Protein AF-A0A374EN42-F1 (afdb_monomer_lite)

Radius of gyration: 23.47 Å; chains: 1; bounding box: 79×24×61 Å

pLDDT: mean 75.65, std 16.98, range [28.97, 95.44]

Secondary structure (DSSP, 8-state):
---EEEEEEEE----------------S--------EEEEE----EEEEPPEEETTTTEEE--EE-SS--EEEEEE-SSS-EEEEEEEEEPTT-TT-EEEES-SEEEE-TT-EEEEEEEEES--SS--SSEEEEEEEEEEE----S-SS-----EEEE-TTT--EEEE-TTSPBP-EEE-SSSS-BEEE-TT-PBP-EEE-SSSSS-EEE-TTSPBPSSEEEETTEEEE--

Foldseek 3Di:
DWQKAKAAEDEPPPPPFPQPPDDDDDDPPDDAWGWGKDKDFDAQIKIWTFFDQDPVVRDTHDTDIDPPTFKMKIFTQTQAKKKKAKDKDFDPQLVQKDKDKPARMDIHGHRGMDMIGIGIDGDRPDRDHYYHTIYMDIDIGQPPPPDRPHSQPAAWDARPVVRWIWGAHSSNHTDAAWDDRPDPWIAHAHPVRTTDAAWDDPPDPDIFHAHPVRTGDQAWDQDPNDIDHHD

Sequence (231 aa):
MDKKVKAFFAAMGIATALLVSVSASADNSDSKVQVSIDITWDSLEFTYTDGQWDPETHSYKGGGWSDSGGNFTLTNTGNVGVMADFSYKQAEGMDEIKGYFSSSELIVPISESKNCKLSLSGKPTEHFESKTIGTVTVNVTTDDSGDAGDSTITGWYKDEETGDWYYYDKNGKLVTGWFKDGGNEWYYADEDGKLVRGWFNDGGNDGRYSGDDGKLHSDWVKVNDDWYYFD

Structure (mmCIF, N/CA/C/O backbone):
data_AF-A0A374EN42-F1
#
_entry.id   AF-A0A374EN42-F1
#
loop_
_atom_site.group_PDB
_atom_site.id
_atom_site.type_symbol
_atom_site.label_atom_id
_atom_site.label_alt_id
_atom_site.label_comp_id
_atom_site.label_asym_id
_atom_site.label_entity_id
_atom_site.label_seq_id
_atom_site.pdbx_PDB_ins_code
_atom_site.Cartn_x
_atom_site.Cartn_y
_atom_site.Cartn_z
_atom_site.occupancy
_atom_site.B_iso_or_equiv
_atom_site.auth_seq_id
_atom_site.auth_comp_id
_atom_site.auth_asym_id
_atom_site.auth_atom_id
_atom_site.pdbx_PDB_model_num
ATOM 1 N N . MET A 1 1 ? -33.438 9.892 16.327 1.00 44.41 1 MET A N 1
ATOM 2 C CA . MET A 1 1 ? -32.175 10.404 16.899 1.00 44.41 1 MET A CA 1
ATOM 3 C C . MET A 1 1 ? -31.073 9.597 16.261 1.00 44.41 1 MET A C 1
ATOM 5 O O . MET A 1 1 ? -31.082 8.383 16.432 1.00 44.41 1 MET A O 1
ATOM 9 N N . ASP A 1 2 ? -30.200 10.241 15.496 1.00 49.22 2 ASP A N 1
ATOM 10 C CA . ASP A 1 2 ? -29.057 9.563 14.886 1.00 49.22 2 ASP A CA 1
ATOM 11 C C . ASP A 1 2 ? -28.126 9.096 15.999 1.00 49.22 2 ASP A C 1
ATOM 13 O O . ASP A 1 2 ? -27.566 9.910 16.736 1.00 49.22 2 ASP A O 1
ATOM 17 N N . LYS A 1 3 ? -28.011 7.778 16.166 1.00 56.34 3 LYS A N 1
ATOM 18 C CA . LYS A 1 3 ? -27.053 7.191 17.099 1.00 56.34 3 LYS A CA 1
ATOM 19 C C . LYS A 1 3 ? -25.689 7.253 16.430 1.00 56.34 3 LYS A C 1
ATOM 21 O O . LYS A 1 3 ? -25.422 6.510 15.490 1.00 56.34 3 LYS A O 1
ATOM 26 N N . LYS A 1 4 ? -24.869 8.204 16.872 1.00 56.50 4 LYS A N 1
ATOM 27 C CA . LYS A 1 4 ? -23.478 8.335 16.442 1.00 56.50 4 LYS A CA 1
ATOM 28 C C . LYS A 1 4 ? -22.599 7.633 17.454 1.00 56.50 4 LYS A C 1
ATOM 30 O O . LYS A 1 4 ? -22.647 7.948 18.638 1.00 56.50 4 LYS A O 1
ATOM 35 N N . VAL A 1 5 ? -21.787 6.713 16.966 1.00 67.06 5 VAL A N 1
ATOM 36 C CA . VAL A 1 5 ? -20.880 5.919 17.788 1.00 67.06 5 VAL A CA 1
ATOM 37 C C . VAL A 1 5 ? -19.452 6.289 17.424 1.00 67.06 5 VAL A C 1
ATOM 39 O O . VAL A 1 5 ? -19.105 6.225 16.250 1.00 67.06 5 VAL A O 1
ATOM 42 N N . LYS A 1 6 ? -18.635 6.679 18.409 1.00 63.97 6 LYS A N 1
ATOM 43 C CA . LYS A 1 6 ? -17.217 7.022 18.214 1.00 63.97 6 LYS A CA 1
ATOM 44 C C . LYS A 1 6 ? -16.306 5.866 18.607 1.00 63.97 6 LYS A C 1
ATOM 46 O O . LYS A 1 6 ? -16.449 5.310 19.698 1.00 63.97 6 LYS A O 1
ATOM 51 N N . ALA A 1 7 ? -15.351 5.556 17.744 1.00 63.06 7 ALA A N 1
ATOM 52 C CA . ALA A 1 7 ? -14.353 4.522 17.949 1.00 63.06 7 ALA A CA 1
ATOM 53 C C . ALA A 1 7 ? -12.932 5.096 17.953 1.00 63.06 7 ALA A C 1
ATOM 55 O O . ALA A 1 7 ? -12.659 6.061 17.245 1.00 63.06 7 ALA A O 1
ATOM 56 N N . PHE A 1 8 ? -12.048 4.469 18.729 1.00 65.62 8 PHE A N 1
ATOM 57 C CA . PHE A 1 8 ? -10.634 4.824 18.865 1.00 65.62 8 PHE A CA 1
ATOM 58 C C . PHE A 1 8 ? -9.741 3.612 18.601 1.00 65.62 8 PHE A C 1
ATOM 60 O O . PHE A 1 8 ? -10.198 2.464 18.607 1.00 65.62 8 PHE A O 1
ATOM 67 N N . PHE A 1 9 ? -8.451 3.870 18.415 1.00 57.84 9 PHE A N 1
ATOM 68 C CA . PHE A 1 9 ? -7.435 2.843 18.226 1.00 57.84 9 PHE A CA 1
ATOM 69 C C . PHE A 1 9 ? -6.274 3.072 19.184 1.00 57.84 9 PHE A C 1
ATOM 71 O O . PHE A 1 9 ? -5.852 4.206 19.412 1.00 57.84 9 PHE A O 1
ATOM 78 N N . ALA A 1 10 ? -5.735 1.977 19.716 1.00 50.62 10 ALA A N 1
ATOM 79 C CA . ALA A 1 10 ? -4.412 1.990 20.315 1.00 50.62 10 ALA A CA 1
ATOM 80 C C . ALA A 1 10 ? -3.395 1.769 19.188 1.00 50.62 10 ALA A C 1
ATOM 82 O O . ALA A 1 10 ? -3.345 0.688 18.601 1.00 50.62 10 ALA A O 1
ATOM 83 N N . ALA A 1 11 ? -2.610 2.794 18.861 1.00 46.47 11 ALA A N 1
ATOM 84 C CA . ALA A 1 11 ? -1.479 2.639 17.958 1.00 46.47 11 ALA A CA 1
ATOM 85 C C . ALA A 1 11 ? -0.316 2.014 18.742 1.00 46.47 11 ALA A C 1
ATOM 87 O O . ALA A 1 11 ? 0.255 2.650 19.627 1.00 46.47 11 ALA A O 1
ATOM 88 N N . MET A 1 12 ? 0.039 0.767 18.432 1.00 45.41 12 MET A N 1
ATOM 89 C CA . MET A 1 12 ? 1.338 0.203 18.807 1.00 45.41 12 MET A CA 1
ATOM 90 C C . MET A 1 12 ? 2.272 0.350 17.608 1.00 45.41 12 MET A C 1
ATOM 92 O O . MET A 1 12 ? 2.554 -0.609 16.900 1.00 45.41 12 MET A O 1
ATOM 96 N N . GLY A 1 13 ? 2.727 1.577 17.359 1.00 40.16 13 GLY A N 1
ATOM 97 C CA . GLY A 1 13 ? 3.863 1.808 16.477 1.00 40.16 13 GLY A CA 1
ATOM 98 C C . GLY A 1 13 ? 5.136 1.450 17.232 1.00 40.16 13 GLY A C 1
ATOM 99 O O . GLY A 1 13 ? 5.696 2.293 17.928 1.00 40.16 13 GLY A O 1
ATOM 100 N N . ILE A 1 14 ? 5.586 0.200 17.146 1.00 37.12 14 ILE A N 1
ATOM 101 C CA . ILE A 1 14 ? 6.959 -0.131 17.525 1.00 37.12 14 ILE A CA 1
ATOM 102 C C . ILE A 1 14 ? 7.843 0.288 16.346 1.00 37.12 14 ILE A C 1
ATOM 104 O O . ILE A 1 14 ? 8.237 -0.533 15.531 1.00 37.12 14 ILE A O 1
ATOM 108 N N . ALA A 1 15 ? 8.161 1.577 16.252 1.00 37.47 15 ALA A N 1
ATOM 109 C CA . ALA A 1 15 ? 9.352 2.021 15.537 1.00 37.47 15 ALA A CA 1
ATOM 110 C C . ALA A 1 15 ? 10.507 2.049 16.547 1.00 37.47 15 ALA A C 1
ATOM 112 O O . ALA A 1 15 ? 11.037 3.103 16.894 1.00 37.47 15 ALA A O 1
ATOM 113 N N . THR A 1 16 ? 10.881 0.889 17.098 1.00 34.03 16 THR A N 1
ATOM 114 C CA . THR A 1 16 ? 12.247 0.796 17.623 1.00 34.03 16 THR A CA 1
ATOM 115 C C . THR A 1 16 ? 13.129 0.758 16.397 1.00 34.03 16 THR A C 1
ATOM 117 O O . THR A 1 16 ? 13.075 -0.218 15.654 1.00 34.03 16 THR A O 1
ATOM 120 N N . ALA A 1 17 ? 13.915 1.814 16.189 1.00 33.72 17 ALA A N 1
ATOM 121 C CA . ALA A 1 17 ? 15.107 1.760 15.360 1.00 33.72 17 ALA A CA 1
ATOM 122 C C . ALA A 1 17 ? 15.917 0.535 15.807 1.00 33.72 17 ALA A C 1
ATOM 124 O O . ALA A 1 17 ? 16.633 0.574 16.812 1.00 33.72 17 ALA A O 1
ATOM 125 N N . LEU A 1 18 ? 15.721 -0.596 15.133 1.00 35.12 18 LEU A N 1
ATOM 126 C CA . LEU A 1 18 ? 16.481 -1.796 15.399 1.00 35.12 18 LEU A CA 1
ATOM 127 C C . LEU A 1 18 ? 17.810 -1.569 14.688 1.00 35.12 18 LEU A C 1
ATOM 129 O O . LEU A 1 18 ? 17.947 -1.806 13.494 1.00 35.12 18 LEU A O 1
ATOM 133 N N . LEU A 1 19 ? 18.783 -1.032 15.424 1.00 35.94 19 LEU A N 1
ATOM 134 C CA . LEU A 1 19 ? 20.183 -1.065 15.019 1.00 35.94 19 LEU A CA 1
ATOM 135 C C . LEU A 1 19 ? 20.615 -2.536 15.021 1.00 35.94 19 LEU A C 1
ATOM 137 O O . LEU A 1 19 ? 21.197 -3.017 15.993 1.00 35.94 19 LEU A O 1
ATOM 141 N N . VAL A 1 20 ? 20.289 -3.279 13.964 1.00 33.03 20 VAL A N 1
ATOM 142 C CA . VAL A 1 20 ? 20.842 -4.616 13.763 1.00 33.03 20 VAL A CA 1
ATOM 143 C C . VAL A 1 20 ? 22.277 -4.418 13.296 1.00 33.03 20 VAL A C 1
ATOM 145 O O . VAL A 1 20 ? 22.551 -4.175 12.127 1.00 33.03 20 VAL A O 1
ATOM 148 N N . SER A 1 21 ? 23.224 -4.461 14.228 1.00 28.97 21 SER A N 1
ATOM 149 C CA . SER A 1 21 ? 24.632 -4.597 13.872 1.00 28.97 21 SER A CA 1
ATOM 150 C C . SER A 1 21 ? 24.860 -6.019 13.367 1.00 28.97 21 SER A C 1
ATOM 152 O O . SER A 1 21 ? 25.060 -6.926 14.176 1.00 28.97 21 SER A O 1
ATOM 154 N N . VAL A 1 22 ? 24.824 -6.222 12.050 1.00 29.30 22 VAL A N 1
ATOM 155 C CA . VAL A 1 22 ? 25.369 -7.439 11.446 1.00 29.30 22 VAL A CA 1
ATOM 156 C C . VAL A 1 22 ? 26.874 -7.247 11.324 1.00 29.30 22 VAL A C 1
ATOM 158 O O . VAL A 1 22 ? 27.353 -6.301 10.709 1.00 29.30 22 VAL A O 1
ATOM 161 N N . SER A 1 23 ? 27.638 -8.108 11.985 1.00 32.38 23 SER A N 1
ATOM 162 C CA . SER A 1 23 ? 29.082 -8.180 11.806 1.00 32.38 23 SER A CA 1
ATOM 163 C C . SER A 1 23 ? 29.398 -9.297 10.823 1.00 32.38 23 SER A C 1
ATOM 165 O O . SER A 1 23 ? 29.241 -10.456 11.207 1.00 32.38 23 SER A O 1
ATOM 167 N N . ALA A 1 24 ? 29.921 -8.986 9.636 1.00 29.22 24 ALA A N 1
ATOM 168 C CA . ALA A 1 24 ? 30.868 -9.880 8.975 1.00 29.22 24 ALA A CA 1
ATOM 169 C C . ALA A 1 24 ? 31.661 -9.219 7.836 1.00 29.22 24 ALA A C 1
ATOM 171 O O . ALA A 1 24 ? 31.103 -8.720 6.875 1.00 29.22 24 ALA A O 1
ATOM 172 N N . SER A 1 25 ? 32.978 -9.428 7.912 1.00 31.66 25 SER A N 1
ATOM 173 C CA . SER A 1 25 ? 33.876 -9.659 6.772 1.00 31.66 25 SER A CA 1
ATOM 174 C C . SER A 1 25 ? 34.405 -8.458 5.977 1.00 31.66 25 SER A C 1
ATOM 176 O O . SER A 1 25 ? 33.957 -8.155 4.884 1.00 31.66 25 SER A O 1
ATOM 178 N N . ALA A 1 26 ? 35.503 -7.904 6.501 1.00 33.34 26 ALA A N 1
ATOM 179 C CA . ALA A 1 26 ? 36.752 -7.616 5.783 1.00 33.34 26 ALA A CA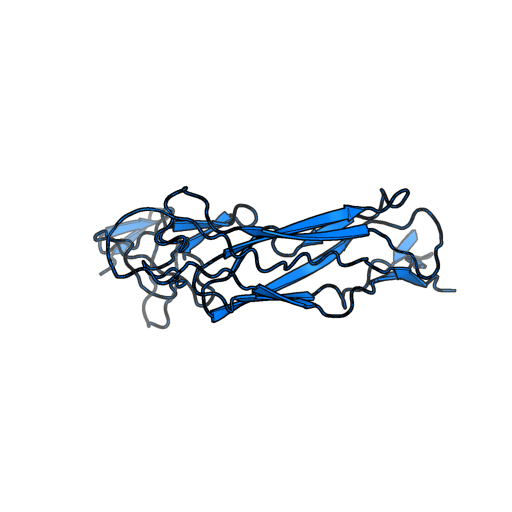 1
ATOM 180 C C . ALA A 1 26 ? 36.676 -7.102 4.330 1.00 33.34 26 ALA A C 1
ATOM 182 O O . ALA A 1 26 ? 37.424 -7.582 3.485 1.00 33.34 26 ALA A O 1
ATOM 183 N N . ASP A 1 27 ? 35.892 -6.066 4.054 1.00 38.03 27 ASP A N 1
ATOM 184 C CA . ASP A 1 27 ? 36.298 -5.086 3.051 1.00 38.03 27 ASP A CA 1
ATOM 185 C C . ASP A 1 27 ? 35.782 -3.692 3.416 1.00 38.03 27 ASP A C 1
ATOM 187 O O . ASP A 1 27 ? 34.679 -3.497 3.918 1.00 38.03 27 ASP A O 1
ATOM 191 N N . ASN A 1 28 ? 36.659 -2.707 3.291 1.00 42.72 28 ASN A N 1
ATOM 192 C CA . ASN A 1 28 ? 36.578 -1.441 4.013 1.00 42.72 28 ASN A CA 1
ATOM 193 C C . ASN A 1 28 ? 35.742 -0.394 3.240 1.00 42.72 28 ASN A C 1
ATOM 195 O O . ASN A 1 28 ? 36.258 0.664 2.878 1.00 42.72 28 ASN A O 1
ATOM 199 N N . SER A 1 29 ? 34.460 -0.685 2.972 1.00 44.47 29 SER A N 1
ATOM 200 C CA . SER A 1 29 ? 33.488 0.263 2.377 1.00 44.47 29 SER A CA 1
ATOM 201 C C . SER A 1 29 ? 32.130 0.313 3.100 1.00 44.47 29 SER A C 1
ATOM 203 O O . SER A 1 29 ? 31.136 0.760 2.535 1.00 44.47 29 SER A O 1
ATOM 205 N N . ASP A 1 30 ? 32.089 -0.154 4.344 1.00 46.00 30 ASP A N 1
ATOM 206 C CA . ASP A 1 30 ? 30.887 -0.629 5.031 1.00 46.00 30 ASP A CA 1
ATOM 207 C C . ASP A 1 30 ? 30.030 0.512 5.632 1.00 46.00 30 ASP A C 1
ATOM 209 O O . ASP A 1 30 ? 30.130 0.864 6.815 1.00 46.00 30 ASP A O 1
ATOM 213 N N . SER A 1 31 ? 29.197 1.161 4.812 1.00 53.28 31 SER A N 1
ATOM 214 C CA . SER A 1 31 ? 28.116 2.002 5.334 1.00 53.28 31 SER A CA 1
ATOM 215 C C . SER A 1 31 ? 27.055 1.098 5.962 1.00 53.28 31 SER A C 1
ATOM 217 O O . SER A 1 31 ? 26.324 0.420 5.248 1.00 53.28 31 SER A O 1
ATOM 219 N N . LYS A 1 32 ? 26.965 1.096 7.296 1.00 60.94 32 LYS A N 1
ATOM 220 C CA . LYS A 1 32 ? 25.975 0.310 8.051 1.00 60.94 32 LYS A CA 1
ATOM 221 C C . LYS A 1 32 ? 24.563 0.492 7.480 1.00 60.94 32 LYS A C 1
ATOM 223 O O . LYS A 1 32 ? 24.119 1.631 7.313 1.00 60.94 32 LYS A O 1
ATOM 228 N N . VAL A 1 33 ? 23.852 -0.613 7.256 1.00 59.56 33 VAL A N 1
ATOM 229 C CA . VAL A 1 33 ? 22.422 -0.594 6.916 1.00 59.56 33 VAL A CA 1
ATOM 230 C C . VAL A 1 33 ? 21.654 0.084 8.054 1.00 59.56 33 VAL A C 1
ATOM 232 O O . VAL A 1 33 ? 21.773 -0.288 9.222 1.00 59.56 33 VAL A O 1
ATOM 235 N N . GLN A 1 34 ? 20.894 1.117 7.710 1.00 65.94 34 GLN A N 1
ATOM 236 C CA . GLN A 1 34 ? 20.090 1.924 8.611 1.00 65.94 34 GLN A CA 1
ATOM 237 C C . GLN A 1 34 ? 18.645 1.911 8.116 1.00 65.94 34 GLN A C 1
ATOM 239 O O . GLN A 1 34 ? 18.286 2.609 7.168 1.00 65.94 34 GLN A O 1
ATOM 244 N N . VAL A 1 35 ? 17.807 1.152 8.815 1.00 69.00 35 VAL A N 1
ATOM 245 C CA . VAL A 1 35 ? 16.354 1.165 8.639 1.00 69.00 35 VAL A CA 1
ATOM 246 C C . VAL A 1 35 ? 15.773 2.256 9.532 1.00 69.00 35 VAL A C 1
ATOM 248 O O . VAL A 1 35 ? 15.939 2.220 10.752 1.00 69.00 35 VAL A O 1
ATOM 251 N N . SER A 1 36 ? 15.113 3.243 8.931 1.00 73.25 36 SER A N 1
ATOM 252 C CA . SER A 1 36 ? 14.446 4.327 9.653 1.00 73.25 36 SER A CA 1
ATOM 253 C C . SER A 1 36 ? 13.182 4.721 8.902 1.00 73.25 36 SER A C 1
ATOM 255 O O . SER A 1 36 ? 13.250 5.157 7.756 1.00 73.25 36 SER A O 1
ATOM 257 N N . ILE A 1 37 ? 12.029 4.531 9.541 1.00 77.62 37 ILE A N 1
ATOM 258 C CA . ILE A 1 37 ? 10.720 4.875 8.988 1.00 77.62 37 ILE A CA 1
ATOM 259 C C . ILE A 1 37 ? 9.998 5.767 9.980 1.00 77.62 37 ILE A C 1
ATOM 261 O O . ILE A 1 37 ? 9.771 5.376 11.127 1.00 77.62 37 ILE A O 1
ATOM 265 N N . ASP A 1 38 ? 9.591 6.934 9.502 1.00 81.94 38 ASP A N 1
ATOM 266 C CA . ASP A 1 38 ? 8.661 7.798 10.204 1.00 81.94 38 ASP A CA 1
ATOM 267 C C . ASP A 1 38 ? 7.243 7.445 9.757 1.00 81.94 38 ASP A C 1
ATOM 269 O O . ASP A 1 38 ? 6.918 7.490 8.570 1.00 81.94 38 ASP A O 1
ATOM 273 N N . ILE A 1 39 ? 6.394 7.071 10.713 1.00 82.50 39 ILE A N 1
ATOM 274 C CA . ILE A 1 39 ? 4.979 6.790 10.466 1.00 82.50 39 ILE A CA 1
ATOM 275 C C . ILE A 1 39 ? 4.174 7.940 11.051 1.00 82.50 39 ILE A C 1
ATOM 277 O O . ILE A 1 39 ? 4.217 8.191 12.256 1.00 82.50 39 ILE A O 1
ATOM 281 N N . THR A 1 40 ? 3.411 8.615 10.202 1.00 83.88 40 THR A N 1
ATOM 282 C CA . THR A 1 40 ? 2.438 9.631 10.612 1.00 83.88 40 THR A CA 1
ATOM 283 C C . THR A 1 40 ? 1.037 9.189 10.222 1.00 83.88 40 THR A C 1
ATOM 285 O O . THR A 1 40 ? 0.863 8.407 9.287 1.00 83.88 40 THR A O 1
ATOM 288 N N . TRP A 1 41 ? 0.033 9.637 10.971 1.00 83.75 41 TRP A N 1
ATOM 289 C CA . TRP A 1 41 ? -1.360 9.320 10.687 1.00 83.75 41 TRP A CA 1
ATOM 290 C C . TRP A 1 41 ? -2.286 10.480 11.039 1.00 83.75 41 TRP A C 1
ATOM 292 O O . TRP A 1 41 ? -2.032 11.235 11.981 1.00 83.75 41 TRP A O 1
ATOM 302 N N . ASP A 1 42 ? -3.377 10.588 10.283 1.00 84.00 42 ASP A N 1
ATOM 303 C CA . ASP A 1 42 ? -4.491 11.483 10.592 1.00 84.00 42 ASP A CA 1
ATOM 304 C C . ASP A 1 42 ? -5.279 10.969 11.812 1.00 84.00 42 ASP A C 1
ATOM 306 O O . ASP A 1 42 ? -4.888 10.032 12.504 1.00 84.00 42 ASP A O 1
ATOM 310 N N . SER A 1 43 ? -6.450 11.544 12.088 1.00 82.69 43 SER A N 1
ATOM 311 C CA . SER A 1 43 ? -7.345 11.009 13.114 1.00 82.69 43 SER A CA 1
ATOM 312 C C . SER A 1 43 ? -7.637 9.514 12.898 1.00 82.69 43 SER A C 1
ATOM 314 O O . SER A 1 43 ? -8.103 9.108 11.833 1.00 82.69 43 SER A O 1
ATOM 316 N N . LEU A 1 44 ? -7.416 8.702 13.937 1.00 81.62 44 LEU A N 1
ATOM 317 C CA . LEU A 1 44 ? -7.915 7.323 14.028 1.00 81.62 44 LEU A CA 1
ATOM 318 C C . LEU A 1 44 ? -9.292 7.272 14.708 1.00 81.62 44 LEU A C 1
ATOM 320 O O . LEU A 1 44 ? -9.677 6.250 15.270 1.00 81.62 44 LEU A O 1
ATOM 324 N N . GLU A 1 45 ? -10.037 8.377 14.693 1.00 84.56 45 GLU A N 1
ATOM 325 C CA . GLU A 1 45 ? -11.429 8.388 15.127 1.00 84.56 45 GLU A CA 1
ATOM 326 C C . GLU A 1 45 ? -12.348 8.016 13.970 1.00 84.56 45 GLU A C 1
ATOM 328 O O . GLU A 1 45 ? -12.388 8.697 12.947 1.00 84.56 45 GLU A O 1
ATOM 333 N N . PHE A 1 46 ? -13.150 6.974 14.169 1.00 87.25 46 PHE A N 1
ATOM 334 C CA . PHE A 1 46 ? -14.175 6.580 13.210 1.00 87.25 46 PHE A CA 1
ATOM 335 C C . PHE A 1 46 ? -15.551 6.718 13.842 1.00 87.25 46 PHE A C 1
ATOM 337 O O . PHE A 1 46 ? -15.759 6.354 15.003 1.00 87.25 46 PHE A O 1
ATOM 344 N N . THR A 1 47 ? -16.499 7.249 13.072 1.00 88.38 47 THR A N 1
ATOM 345 C CA . THR A 1 47 ? -17.890 7.383 13.504 1.00 88.38 47 THR A CA 1
ATOM 346 C C . THR A 1 47 ? -18.784 6.459 12.699 1.00 88.38 47 THR A C 1
ATOM 348 O O . THR A 1 47 ? -18.836 6.583 11.479 1.00 88.38 47 THR A O 1
ATOM 351 N N . TYR A 1 48 ? -19.524 5.574 13.368 1.00 89.62 48 TYR A N 1
ATOM 352 C CA . TYR A 1 48 ? -20.606 4.828 12.728 1.00 89.62 48 TYR A CA 1
ATOM 353 C C . TYR A 1 48 ? -21.922 5.591 12.868 1.00 89.62 48 TYR A C 1
ATOM 355 O O . TYR A 1 48 ? -22.263 6.064 13.957 1.00 89.62 48 TYR A O 1
ATOM 363 N N . THR A 1 49 ? -22.662 5.694 11.766 1.00 89.12 49 THR A N 1
ATOM 364 C CA . THR A 1 49 ? -24.029 6.226 11.743 1.00 89.12 49 THR A CA 1
ATOM 365 C C . THR A 1 49 ? -24.990 5.114 11.340 1.00 89.12 49 THR A C 1
ATOM 367 O O . THR A 1 49 ? -24.762 4.437 10.341 1.00 89.12 49 THR A O 1
ATOM 370 N N . ASP A 1 50 ? -26.065 4.920 12.104 1.00 85.88 50 ASP A N 1
ATOM 371 C CA . ASP A 1 50 ? -27.129 3.983 11.735 1.00 85.88 50 ASP A CA 1
ATOM 372 C C . ASP A 1 50 ? -27.893 4.465 10.490 1.00 85.88 50 ASP A C 1
ATOM 374 O O . ASP A 1 50 ? -28.194 5.653 10.340 1.00 85.88 50 ASP A O 1
ATOM 378 N N . GLY A 1 51 ? -28.256 3.520 9.620 1.00 84.88 51 GLY A N 1
ATOM 379 C CA . GLY A 1 51 ? -29.156 3.792 8.503 1.00 84.88 51 GLY A CA 1
ATOM 380 C C . GLY A 1 51 ? -30.551 4.189 8.982 1.00 84.88 51 GLY A C 1
ATOM 381 O O . GLY A 1 51 ? -31.059 3.666 9.976 1.00 84.88 51 GLY A O 1
ATOM 382 N N . GLN A 1 52 ? -31.191 5.102 8.258 1.00 84.19 52 GLN A N 1
ATOM 383 C CA . GLN A 1 52 ? -32.556 5.546 8.536 1.00 84.19 52 GLN A CA 1
ATOM 384 C C . GLN A 1 52 ? -33.542 4.686 7.747 1.00 84.19 52 GLN A C 1
ATOM 386 O O . GLN A 1 52 ? -33.360 4.479 6.551 1.00 84.19 52 GLN A O 1
ATOM 391 N N . TRP A 1 53 ? -34.586 4.173 8.397 1.00 85.69 53 TRP A N 1
ATOM 392 C CA . TRP A 1 53 ? -35.633 3.426 7.699 1.00 85.69 53 TRP A CA 1
ATOM 393 C C . TRP A 1 53 ? -36.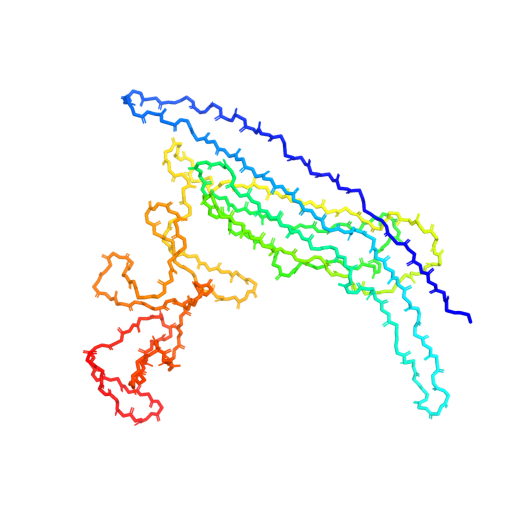445 4.360 6.797 1.00 85.69 53 TRP A C 1
ATOM 395 O O . TRP A 1 53 ? -37.033 5.325 7.284 1.00 85.69 53 TRP A O 1
ATOM 405 N N . ASP A 1 54 ? -36.498 4.051 5.503 1.00 86.31 54 ASP A N 1
ATOM 406 C CA . ASP A 1 54 ? -37.384 4.697 4.541 1.00 86.31 54 ASP A CA 1
ATOM 407 C C . ASP A 1 54 ? -38.688 3.879 4.433 1.00 86.31 54 ASP A C 1
ATOM 409 O O . ASP A 1 54 ? -38.669 2.756 3.911 1.00 86.31 54 ASP A O 1
ATOM 413 N N . PRO A 1 55 ? -39.822 4.400 4.940 1.00 89.00 55 PRO A N 1
ATOM 414 C CA . PRO A 1 55 ? -41.097 3.693 4.913 1.00 89.00 55 PRO A CA 1
ATOM 415 C C . PRO A 1 55 ? -41.720 3.619 3.514 1.00 89.00 55 PRO A C 1
ATOM 417 O O . PRO A 1 55 ? -42.560 2.752 3.288 1.00 89.00 55 PRO A O 1
ATOM 420 N N . GLU A 1 56 ? -41.335 4.491 2.578 1.00 89.69 56 GLU A N 1
ATOM 421 C CA . GLU A 1 56 ? -41.858 4.458 1.210 1.00 89.69 56 GLU A CA 1
ATOM 422 C C . GLU A 1 56 ? -41.199 3.324 0.428 1.00 89.69 56 GLU A C 1
ATOM 424 O O . GLU A 1 56 ? -41.878 2.496 -0.182 1.00 89.69 56 GLU A O 1
ATOM 429 N N . THR A 1 57 ? -39.871 3.231 0.503 1.00 89.75 57 THR A N 1
ATOM 430 C CA . THR A 1 57 ? -39.111 2.208 -0.227 1.00 89.75 57 THR A CA 1
ATOM 431 C C . THR A 1 57 ? -38.915 0.911 0.555 1.00 89.75 57 THR A C 1
ATOM 433 O O . THR A 1 57 ? -38.327 -0.027 0.022 1.00 89.75 57 THR A O 1
ATOM 436 N N . HIS A 1 58 ? -39.410 0.835 1.797 1.00 81.94 58 HIS A N 1
ATOM 437 C CA . HIS A 1 58 ? -39.226 -0.300 2.710 1.00 81.94 58 HIS A CA 1
ATOM 438 C C . HIS A 1 58 ? -37.753 -0.732 2.817 1.00 81.94 58 HIS A C 1
ATOM 440 O O . HIS A 1 58 ? -37.422 -1.919 2.790 1.00 81.94 58 HIS A O 1
ATOM 446 N N . SER A 1 59 ? -36.853 0.248 2.916 1.00 83.88 59 SER A N 1
ATOM 447 C CA . SER A 1 59 ? -35.407 0.021 2.921 1.00 83.88 59 SER A CA 1
ATOM 448 C C . SER A 1 59 ? -34.703 0.970 3.880 1.00 83.88 59 SER A C 1
ATOM 450 O O . SER A 1 59 ? -35.083 2.132 3.983 1.00 83.88 59 SER A O 1
ATOM 452 N N . TYR A 1 60 ? -33.616 0.537 4.512 1.00 78.31 60 TYR A N 1
ATOM 453 C CA . TYR A 1 60 ? -32.734 1.465 5.220 1.00 78.31 60 TYR A CA 1
ATOM 454 C C . TYR A 1 60 ? -31.900 2.277 4.221 1.00 78.31 60 TYR A C 1
ATOM 456 O O . TYR A 1 60 ? -31.277 1.710 3.326 1.00 78.31 60 TYR A O 1
ATOM 464 N N . LYS A 1 61 ? -31.888 3.603 4.376 1.00 78.25 61 LYS A N 1
ATOM 465 C CA . LYS A 1 61 ? -31.074 4.541 3.601 1.00 78.25 61 LYS A CA 1
ATOM 466 C C . LYS A 1 61 ? -29.998 5.174 4.473 1.00 78.25 61 LYS A C 1
ATOM 468 O O . LYS A 1 61 ? -30.256 5.620 5.592 1.00 78.25 61 LYS A O 1
ATOM 473 N N . GLY A 1 62 ? -28.796 5.254 3.912 1.00 76.88 62 GLY A N 1
ATOM 474 C CA . GLY A 1 62 ? -27.621 5.776 4.598 1.00 76.88 62 GLY A CA 1
ATOM 475 C C . GLY A 1 62 ? -27.087 4.840 5.682 1.00 76.88 62 GLY A C 1
ATOM 476 O O . GLY A 1 62 ? -27.534 3.704 5.839 1.00 76.88 62 GLY A O 1
ATOM 477 N N . GLY A 1 63 ? -26.123 5.362 6.431 1.00 82.50 63 GLY A N 1
ATOM 478 C CA . GLY A 1 63 ? -25.410 4.642 7.475 1.00 82.50 63 GLY A CA 1
ATOM 479 C C . GLY A 1 63 ? -24.112 3.998 6.993 1.00 82.50 63 GLY A C 1
ATOM 480 O O . GLY A 1 63 ? -23.909 3.780 5.801 1.00 82.50 63 GLY A O 1
ATOM 481 N N . GLY A 1 64 ? -23.213 3.744 7.937 1.00 88.69 64 GLY A N 1
ATOM 482 C CA . GLY A 1 64 ? -21.844 3.324 7.658 1.00 88.69 64 GLY A CA 1
ATOM 483 C C . GLY A 1 64 ? -20.822 4.077 8.498 1.00 88.69 64 GLY A C 1
ATOM 484 O O . GLY A 1 64 ? -21.168 4.911 9.342 1.00 88.69 64 GLY A O 1
ATOM 485 N N . TRP A 1 65 ? -19.559 3.744 8.267 1.00 90.81 65 TRP A N 1
ATOM 486 C CA . TRP A 1 65 ? -18.420 4.387 8.906 1.00 90.81 65 TRP A CA 1
ATOM 487 C C . TRP A 1 65 ? -18.033 5.676 8.179 1.00 90.81 65 TRP A C 1
ATOM 489 O O . TRP A 1 65 ? -18.190 5.784 6.965 1.00 90.81 65 TRP A O 1
ATOM 499 N N . SER A 1 66 ? -17.517 6.648 8.928 1.00 87.06 66 SER A N 1
ATOM 500 C CA . SER A 1 66 ? -16.919 7.862 8.374 1.00 87.06 66 SER A CA 1
ATOM 501 C C . SER A 1 66 ? -15.731 7.535 7.468 1.00 87.06 66 SER A C 1
ATOM 503 O O . SER A 1 66 ? -14.905 6.689 7.806 1.00 87.06 66 SER A O 1
ATOM 505 N N . ASP A 1 67 ? -15.619 8.259 6.359 1.00 79.81 67 ASP A N 1
ATOM 506 C CA . ASP A 1 67 ? -14.518 8.181 5.394 1.00 79.81 67 ASP A CA 1
ATOM 507 C C . ASP A 1 67 ? -13.324 9.082 5.760 1.00 79.81 67 ASP A C 1
ATOM 509 O O . ASP A 1 67 ? -12.241 8.935 5.189 1.00 79.81 67 ASP A O 1
ATOM 513 N N . SER A 1 68 ? -13.508 10.005 6.705 1.00 68.62 68 SER A N 1
ATOM 514 C CA . SER A 1 68 ? -12.494 10.930 7.205 1.00 68.62 68 SER A CA 1
ATOM 515 C C . SER A 1 68 ? -11.760 10.343 8.420 1.00 68.62 68 SER A C 1
ATOM 517 O O . SER A 1 68 ? -12.158 10.574 9.563 1.00 68.62 68 SER A O 1
ATOM 519 N N . GLY A 1 69 ? -10.710 9.563 8.180 1.00 70.75 69 GLY A N 1
ATOM 520 C CA . GLY A 1 69 ? -9.854 8.984 9.218 1.00 70.75 69 GLY A CA 1
ATOM 521 C C . GLY A 1 69 ? -8.961 7.877 8.661 1.00 70.75 69 GLY A C 1
ATOM 522 O O . GLY A 1 69 ? -9.230 7.351 7.582 1.00 70.75 69 GLY A O 1
ATOM 523 N N . GLY A 1 70 ? -7.890 7.538 9.381 1.00 80.50 70 GLY A N 1
ATOM 524 C CA . GLY A 1 70 ? -7.065 6.369 9.062 1.00 80.50 70 GLY A CA 1
ATOM 525 C C . GLY A 1 70 ? -6.114 6.498 7.877 1.00 80.50 70 GLY A C 1
ATOM 526 O O . GLY A 1 70 ? -5.666 5.464 7.393 1.00 80.50 70 GLY A O 1
ATOM 527 N N . ASN A 1 71 ? -5.791 7.704 7.403 1.00 88.00 71 ASN A N 1
ATOM 528 C CA . ASN A 1 71 ? -4.685 7.870 6.457 1.00 88.00 71 ASN A CA 1
ATOM 529 C C . ASN A 1 71 ? -3.357 7.754 7.212 1.00 88.00 71 ASN A C 1
ATOM 531 O O . ASN A 1 71 ? -3.157 8.440 8.214 1.00 88.00 71 ASN A O 1
ATOM 535 N N . PHE A 1 72 ? -2.472 6.903 6.716 1.00 86.06 72 PHE A N 1
ATOM 536 C CA . PHE A 1 72 ? -1.108 6.694 7.168 1.00 86.06 72 PHE A CA 1
ATOM 537 C C . PHE A 1 72 ? -0.157 7.181 6.082 1.00 86.06 72 PHE A C 1
ATOM 539 O O . PHE A 1 72 ? -0.338 6.845 4.911 1.00 86.06 72 PHE A O 1
ATOM 546 N N . THR A 1 73 ? 0.878 7.909 6.481 1.00 85.12 73 THR A N 1
ATOM 547 C CA . THR A 1 73 ? 2.004 8.283 5.626 1.00 85.12 73 THR A CA 1
ATOM 548 C C . THR A 1 73 ? 3.272 7.708 6.231 1.00 85.12 73 THR A C 1
ATOM 550 O O . THR A 1 73 ? 3.587 7.974 7.394 1.00 85.12 73 THR A O 1
ATOM 553 N N . LEU A 1 74 ? 3.978 6.904 5.443 1.00 83.81 74 LEU A N 1
ATOM 554 C CA . LEU A 1 74 ? 5.249 6.291 5.801 1.00 83.81 74 LEU A CA 1
ATOM 555 C C . LEU A 1 74 ? 6.352 6.995 5.029 1.00 83.81 74 LEU A C 1
ATOM 557 O O . LEU A 1 74 ? 6.324 6.992 3.800 1.00 83.81 74 LEU A O 1
ATOM 561 N N . THR A 1 75 ? 7.321 7.558 5.742 1.00 81.38 75 THR A N 1
ATOM 562 C CA . THR A 1 75 ? 8.488 8.235 5.171 1.00 81.38 75 THR A CA 1
ATOM 563 C C . THR A 1 75 ? 9.744 7.446 5.506 1.00 81.38 75 THR A C 1
ATOM 565 O O . THR A 1 75 ? 10.062 7.257 6.679 1.00 81.38 75 THR A O 1
ATOM 568 N N . ASN A 1 76 ? 10.479 7.004 4.487 1.00 78.88 76 ASN A N 1
ATOM 569 C CA . ASN A 1 76 ? 11.746 6.306 4.684 1.00 78.88 76 ASN A CA 1
ATOM 570 C C . ASN A 1 76 ? 12.903 7.297 4.808 1.00 78.88 76 ASN A C 1
ATOM 572 O O . ASN A 1 76 ? 13.352 7.885 3.824 1.00 78.88 76 ASN A O 1
ATOM 576 N N . THR A 1 77 ? 13.394 7.458 6.034 1.00 78.69 77 THR A N 1
ATOM 577 C CA . THR A 1 77 ? 14.561 8.281 6.380 1.00 78.69 77 THR A CA 1
ATOM 578 C C . THR A 1 77 ? 15.838 7.454 6.548 1.00 78.69 77 THR A C 1
ATOM 580 O O . THR A 1 77 ? 16.880 7.987 6.934 1.00 78.69 77 THR A O 1
ATOM 583 N N . GLY A 1 78 ? 15.760 6.149 6.277 1.00 72.19 78 GLY A N 1
ATOM 584 C CA . GLY A 1 78 ? 16.885 5.227 6.266 1.00 72.19 78 GLY A CA 1
ATOM 585 C C . GLY A 1 78 ? 17.725 5.326 4.995 1.00 72.19 78 GLY A C 1
ATOM 586 O O . GLY A 1 78 ? 17.550 6.214 4.162 1.00 72.19 78 GLY A O 1
ATOM 587 N N . ASN A 1 79 ? 18.654 4.386 4.847 1.00 66.88 79 ASN A N 1
ATOM 588 C CA . ASN A 1 79 ? 19.520 4.260 3.671 1.00 66.88 79 ASN A CA 1
ATOM 589 C C . ASN A 1 79 ? 19.256 2.977 2.867 1.00 66.88 79 ASN A C 1
ATOM 591 O O . ASN A 1 79 ? 20.062 2.613 2.016 1.00 66.88 79 ASN A O 1
ATOM 595 N N . VAL A 1 80 ? 18.139 2.306 3.145 1.00 67.94 80 VAL A N 1
ATOM 596 C CA . VAL A 1 80 ? 17.717 1.062 2.503 1.00 67.94 80 VAL A CA 1
ATOM 597 C C . VAL A 1 80 ? 16.211 1.101 2.244 1.00 67.94 80 VAL A C 1
ATOM 599 O O . VAL A 1 80 ? 15.471 1.702 3.026 1.00 67.94 80 VAL A O 1
ATOM 602 N N . GLY A 1 81 ? 15.756 0.521 1.131 1.00 70.62 81 GLY A N 1
ATOM 603 C CA . GLY A 1 81 ? 14.326 0.366 0.857 1.00 70.62 81 GLY A CA 1
ATOM 604 C C . GLY A 1 81 ? 13.680 -0.565 1.882 1.00 70.62 81 GLY A C 1
ATOM 605 O O . GLY A 1 81 ? 14.339 -1.447 2.425 1.00 70.62 81 GLY A O 1
ATOM 606 N N . VAL A 1 82 ? 12.400 -0.362 2.176 1.00 72.19 82 VAL A N 1
ATOM 607 C CA . VAL A 1 82 ? 11.676 -1.222 3.120 1.00 72.19 82 VAL A CA 1
ATOM 608 C C . VAL A 1 82 ? 10.327 -1.633 2.561 1.00 72.19 82 VAL A C 1
ATOM 610 O O . VAL A 1 82 ? 9.746 -0.925 1.738 1.00 72.19 82 VAL A O 1
ATOM 613 N N . MET A 1 83 ? 9.807 -2.739 3.073 1.00 73.38 83 MET A N 1
ATOM 614 C CA . MET A 1 83 ? 8.422 -3.145 2.923 1.00 73.38 83 MET A CA 1
ATOM 615 C C . MET A 1 83 ? 7.692 -2.921 4.247 1.00 73.38 83 MET A C 1
ATOM 617 O O . MET A 1 83 ? 8.234 -3.174 5.324 1.00 73.38 83 MET A O 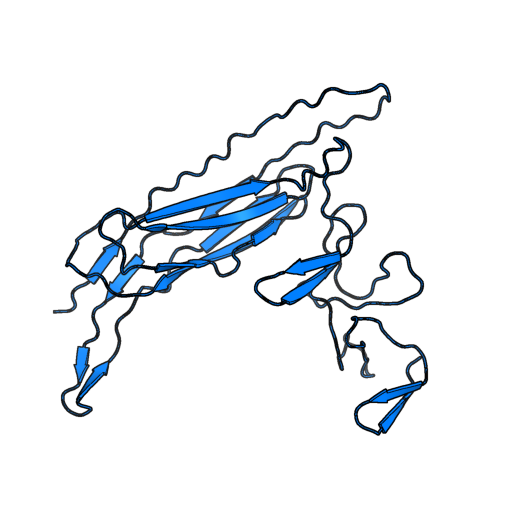1
ATOM 621 N N . ALA A 1 84 ? 6.478 -2.392 4.176 1.00 77.88 84 ALA A N 1
ATOM 622 C CA . ALA A 1 84 ? 5.626 -2.142 5.321 1.00 77.88 84 ALA A CA 1
ATOM 623 C C . ALA A 1 84 ? 4.311 -2.905 5.175 1.00 77.88 84 ALA A C 1
ATOM 625 O O . ALA A 1 84 ? 3.518 -2.606 4.284 1.00 77.88 84 ALA A O 1
ATOM 626 N N . ASP A 1 85 ? 4.071 -3.832 6.094 1.00 78.38 85 ASP A N 1
ATOM 627 C CA . ASP A 1 85 ? 2.881 -4.673 6.121 1.00 78.38 85 ASP A CA 1
ATOM 628 C C . ASP A 1 85 ? 1.889 -4.136 7.145 1.00 78.38 85 ASP A C 1
ATOM 630 O O . ASP A 1 85 ? 2.203 -3.974 8.331 1.00 78.38 85 ASP A O 1
ATOM 634 N N . PHE A 1 86 ? 0.666 -3.883 6.697 1.00 80.88 86 PHE A N 1
ATOM 635 C CA . PHE A 1 86 ? -0.412 -3.349 7.513 1.00 80.88 86 PHE A CA 1
ATOM 636 C C . PHE A 1 86 ? -1.387 -4.451 7.877 1.00 80.88 86 PHE A C 1
ATOM 638 O O . PHE A 1 86 ? -1.901 -5.182 7.033 1.00 80.88 86 PHE A O 1
ATOM 645 N N . SER A 1 87 ? -1.718 -4.534 9.160 1.00 81.88 87 SER A N 1
ATOM 646 C CA . SER A 1 87 ? -2.766 -5.431 9.624 1.00 81.88 87 SER A CA 1
ATOM 647 C C . SER A 1 87 ? -3.664 -4.763 10.650 1.00 81.88 87 SER A C 1
ATOM 649 O O . SER A 1 87 ? -3.257 -3.899 11.431 1.00 81.88 87 SER A O 1
ATOM 651 N N . TYR A 1 88 ? -4.929 -5.172 10.622 1.00 87.44 88 TYR A N 1
ATOM 652 C CA . TYR A 1 88 ? -5.944 -4.763 11.576 1.00 87.44 88 TYR A CA 1
ATOM 653 C C . TYR A 1 88 ? -6.440 -5.986 12.338 1.00 87.44 88 TYR A C 1
ATOM 655 O O . TYR A 1 88 ? -6.765 -7.019 11.750 1.00 87.44 88 TYR A O 1
ATOM 663 N N . LYS A 1 89 ? -6.555 -5.841 13.656 1.00 86.69 89 LYS A N 1
ATOM 664 C CA . LYS A 1 89 ? -7.123 -6.856 14.539 1.00 86.69 89 LYS A CA 1
ATOM 665 C C . LYS A 1 89 ? -8.261 -6.261 15.357 1.00 86.69 89 LYS A C 1
ATOM 667 O O . LYS A 1 89 ? -8.064 -5.239 16.014 1.00 86.69 89 LYS A O 1
ATOM 672 N N . GLN A 1 90 ? -9.429 -6.911 15.358 1.00 89.50 90 GLN A N 1
ATOM 673 C CA . GLN A 1 90 ? -10.553 -6.488 16.199 1.00 89.50 90 GLN A CA 1
ATOM 674 C C . GLN A 1 90 ? -10.205 -6.567 17.688 1.00 89.50 90 GLN A C 1
ATOM 676 O O . GLN A 1 90 ? -9.469 -7.455 18.125 1.00 89.50 90 GLN A O 1
ATOM 681 N N . ALA A 1 91 ? -10.783 -5.662 18.476 1.00 88.12 91 ALA A N 1
ATOM 682 C CA . ALA A 1 91 ? -10.836 -5.808 19.925 1.00 88.12 91 ALA A CA 1
ATOM 683 C C . ALA A 1 91 ? -11.844 -6.902 20.324 1.00 88.12 91 ALA A C 1
ATOM 685 O O . ALA A 1 91 ? -12.743 -7.250 19.559 1.00 88.12 91 ALA A O 1
ATOM 686 N N . GLU A 1 92 ? -11.718 -7.423 21.544 1.00 86.88 92 GLU A N 1
ATOM 687 C CA . GLU A 1 92 ? -12.646 -8.423 22.077 1.00 86.88 92 GLU A CA 1
ATOM 688 C C . GLU A 1 92 ? -14.098 -7.905 22.055 1.00 86.88 92 GLU A C 1
ATOM 690 O O . GLU A 1 92 ? -14.390 -6.795 22.517 1.00 86.88 92 GLU A O 1
ATOM 695 N N . GLY A 1 93 ? -15.004 -8.705 21.482 1.00 86.50 93 GLY A N 1
ATOM 696 C CA . GLY A 1 93 ? -16.418 -8.360 21.316 1.00 86.50 93 GLY A CA 1
ATOM 697 C C . GLY A 1 93 ? -16.722 -7.396 20.161 1.00 86.50 93 GLY A C 1
ATOM 698 O O . GLY A 1 93 ? -17.839 -6.891 20.083 1.00 86.50 93 GLY A O 1
ATOM 699 N N . MET A 1 94 ? -15.757 -7.121 19.275 1.00 88.75 94 MET A N 1
ATOM 700 C CA . MET A 1 94 ? -15.926 -6.273 18.082 1.00 88.75 94 MET A CA 1
ATOM 701 C C . MET A 1 94 ? -15.893 -7.077 16.778 1.00 88.75 94 MET A C 1
ATOM 703 O O . MET A 1 94 ? -15.534 -6.545 15.731 1.00 88.75 94 MET A O 1
ATOM 707 N N . ASP A 1 95 ? -16.271 -8.355 16.825 1.00 88.81 95 ASP A N 1
ATOM 708 C CA . ASP A 1 95 ? -16.079 -9.317 15.732 1.00 88.81 95 ASP A CA 1
ATOM 709 C C . ASP A 1 95 ? -16.767 -8.919 14.415 1.00 88.81 95 ASP A C 1
ATOM 711 O O . ASP A 1 95 ? -16.277 -9.254 13.334 1.00 88.81 95 ASP A O 1
ATOM 715 N N . GLU A 1 96 ? -17.863 -8.162 14.489 1.00 90.06 96 GLU A N 1
ATOM 716 C CA . GLU A 1 96 ? -18.609 -7.668 13.323 1.00 90.06 96 GLU A CA 1
ATOM 717 C C . GLU A 1 96 ? -17.948 -6.465 12.633 1.00 90.06 96 GLU A C 1
ATOM 719 O O . GLU A 1 96 ? -18.313 -6.122 11.510 1.00 90.06 96 GLU A O 1
ATOM 724 N N . ILE A 1 97 ? -16.973 -5.811 13.273 1.00 90.75 97 ILE A N 1
ATOM 725 C CA . ILE A 1 97 ? -16.255 -4.673 12.693 1.00 90.75 97 ILE A CA 1
ATOM 726 C C . ILE A 1 97 ? -15.007 -5.199 11.984 1.00 90.75 97 ILE A C 1
ATOM 728 O O . ILE A 1 97 ? -14.152 -5.862 12.573 1.00 90.75 97 ILE A O 1
ATOM 732 N N . LYS A 1 98 ? -14.892 -4.917 10.687 1.00 91.75 98 LYS A N 1
ATOM 733 C CA . LYS A 1 98 ? -13.720 -5.289 9.881 1.00 91.75 98 LYS A CA 1
ATOM 734 C C . LYS A 1 98 ? -12.981 -4.034 9.439 1.00 91.75 98 LYS A C 1
ATOM 736 O O . LYS A 1 98 ? -13.629 -3.041 9.116 1.00 91.75 98 LYS A O 1
ATOM 741 N N . GLY A 1 99 ? -11.656 -4.098 9.413 1.00 90.38 99 GLY A N 1
ATOM 742 C CA . GLY A 1 99 ? -10.785 -3.038 8.922 1.00 90.38 99 GLY A CA 1
ATOM 743 C C . GLY A 1 99 ? -9.991 -3.522 7.719 1.00 90.38 99 GLY A C 1
ATOM 744 O O . GLY A 1 99 ? -9.526 -4.660 7.717 1.00 90.38 99 GLY A O 1
ATOM 745 N N . TYR A 1 100 ? -9.861 -2.659 6.720 1.00 89.31 100 TYR A N 1
ATOM 746 C CA . TYR A 1 100 ? -9.163 -2.932 5.467 1.00 89.31 100 TYR A CA 1
ATOM 747 C C . TYR A 1 100 ? -8.258 -1.762 5.143 1.00 89.31 100 TYR A C 1
ATOM 749 O O . TYR A 1 100 ? -8.651 -0.607 5.315 1.00 89.31 100 TYR A O 1
ATOM 757 N N . PHE A 1 101 ? -7.064 -2.069 4.670 1.00 88.00 101 PHE A N 1
ATOM 758 C CA . PHE A 1 101 ? -6.120 -1.077 4.197 1.00 88.00 101 PHE A CA 1
ATOM 759 C C . PHE A 1 101 ? -6.277 -0.903 2.688 1.00 88.00 101 PHE A C 1
ATOM 761 O O . PHE A 1 101 ? -6.686 -1.834 2.007 1.00 88.00 101 PHE A O 1
ATOM 768 N N . SER A 1 102 ? -5.984 0.289 2.169 1.00 84.94 102 SER A N 1
ATOM 769 C CA . SER A 1 102 ? -5.959 0.532 0.720 1.00 84.94 102 SER A CA 1
ATOM 770 C C . SER A 1 102 ? -4.822 -0.208 0.011 1.00 84.94 102 SER A C 1
ATOM 772 O O . SER A 1 102 ? -4.840 -0.284 -1.209 1.00 84.94 102 SER A O 1
ATOM 774 N N . SER A 1 103 ? -3.826 -0.657 0.780 1.00 78.69 103 SER A N 1
ATOM 775 C CA . SER A 1 103 ? -2.764 -1.576 0.379 1.00 78.69 103 SER A CA 1
ATOM 776 C C . SER A 1 103 ? -2.327 -2.337 1.628 1.00 78.69 103 SER A C 1
ATOM 778 O O . SER A 1 103 ? -1.974 -1.699 2.629 1.00 78.69 103 SER A O 1
ATOM 780 N N . SER A 1 104 ? -2.381 -3.670 1.621 1.00 71.06 104 SER A N 1
ATOM 781 C CA . SER A 1 104 ? -1.908 -4.463 2.768 1.00 71.06 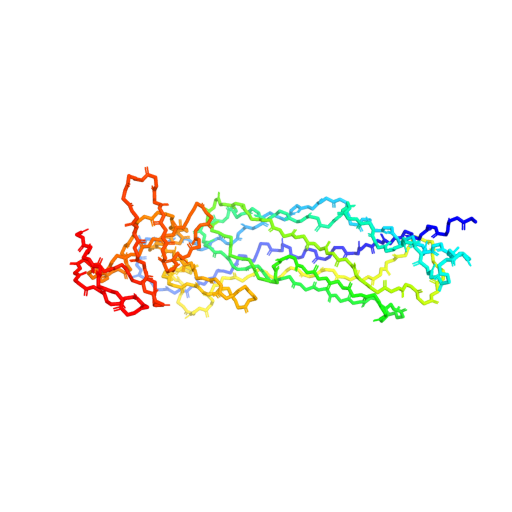104 SER A CA 1
ATOM 782 C C . SER A 1 104 ? -0.387 -4.461 2.918 1.00 71.06 104 SER A C 1
ATOM 784 O O . SER A 1 104 ? 0.105 -4.623 4.031 1.00 71.06 104 SER A O 1
ATOM 786 N N . GLU A 1 105 ? 0.342 -4.227 1.827 1.00 73.88 105 GLU A N 1
ATOM 787 C CA . GLU A 1 105 ? 1.804 -4.125 1.788 1.00 73.88 105 GLU A CA 1
ATOM 788 C C . GLU A 1 105 ? 2.193 -2.839 1.045 1.00 73.88 105 GLU A C 1
ATOM 790 O O . GLU A 1 105 ? 1.549 -2.454 0.068 1.00 73.88 105 GLU A O 1
ATOM 795 N N . LEU A 1 106 ? 3.219 -2.129 1.513 1.00 73.25 106 LEU A N 1
ATOM 796 C CA . LEU A 1 106 ? 3.770 -0.961 0.829 1.00 73.25 106 LEU A CA 1
ATOM 797 C C . LEU A 1 106 ? 5.284 -1.028 0.775 1.00 73.25 106 LEU A C 1
ATOM 799 O O . LEU A 1 106 ? 5.949 -1.071 1.806 1.00 73.25 106 LEU A O 1
ATOM 803 N N . ILE A 1 107 ? 5.835 -0.887 -0.423 1.00 74.12 107 ILE A N 1
ATOM 804 C CA . ILE A 1 107 ? 7.261 -0.628 -0.588 1.00 74.12 107 ILE A CA 1
ATOM 805 C C . ILE A 1 107 ? 7.514 0.863 -0.428 1.00 74.12 107 ILE A C 1
ATOM 807 O O . ILE A 1 107 ? 6.970 1.673 -1.181 1.00 74.12 107 ILE A O 1
ATOM 811 N N . VAL A 1 108 ? 8.384 1.221 0.512 1.00 73.69 108 VAL A N 1
ATOM 812 C CA . VAL A 1 108 ? 8.804 2.598 0.771 1.00 73.69 108 VAL A CA 1
ATOM 813 C C . VAL A 1 108 ? 10.287 2.737 0.403 1.00 73.69 108 VAL A C 1
ATOM 815 O O . VAL A 1 108 ? 11.160 2.367 1.199 1.00 73.69 108 VAL A O 1
ATOM 818 N N . PRO A 1 109 ? 10.606 3.241 -0.806 1.00 72.25 109 PRO A N 1
ATOM 819 C CA . PRO A 1 109 ? 11.988 3.446 -1.234 1.00 72.25 109 PRO A CA 1
ATOM 820 C C . PRO A 1 109 ? 12.723 4.458 -0.360 1.00 72.25 109 PRO A C 1
ATOM 822 O O . PRO A 1 109 ? 12.108 5.227 0.376 1.00 72.25 109 PRO A O 1
ATOM 825 N N . ILE A 1 110 ? 14.047 4.488 -0.481 1.00 74.31 110 ILE A N 1
ATOM 826 C CA . ILE A 1 110 ? 14.907 5.425 0.247 1.00 74.31 110 ILE A CA 1
ATOM 827 C C . ILE A 1 110 ? 14.476 6.865 -0.041 1.00 74.31 110 ILE A C 1
ATOM 829 O O . ILE A 1 110 ? 14.345 7.251 -1.200 1.00 74.31 110 ILE A O 1
ATOM 833 N N . SER A 1 111 ? 14.324 7.676 1.011 1.00 75.69 111 SER A N 1
ATOM 834 C CA . SER A 1 111 ? 13.940 9.095 0.914 1.00 75.69 111 SER A CA 1
ATOM 835 C C . SER A 1 111 ? 12.583 9.358 0.247 1.00 75.69 111 SER A C 1
ATOM 837 O O . SER A 1 111 ? 12.286 10.503 -0.091 1.00 75.69 111 SER A O 1
ATOM 839 N N . GLU A 1 112 ? 11.747 8.332 0.085 1.00 78.69 112 GLU A N 1
ATOM 840 C CA . GLU A 1 112 ? 10.397 8.449 -0.463 1.00 78.69 112 GLU A CA 1
ATOM 841 C C . GLU A 1 112 ? 9.339 8.369 0.643 1.00 78.69 112 GLU A C 1
ATOM 843 O O . GLU A 1 112 ? 9.589 7.917 1.766 1.00 78.69 112 GLU A O 1
ATOM 848 N N . SER A 1 113 ? 8.126 8.820 0.313 1.00 83.75 113 SER A N 1
ATOM 849 C CA . SER A 1 113 ? 6.947 8.655 1.166 1.00 83.75 113 SER A CA 1
ATOM 850 C C . SER A 1 113 ? 5.831 7.926 0.432 1.00 83.75 113 SER A C 1
ATOM 852 O O . SER A 1 113 ? 5.555 8.207 -0.734 1.00 83.75 113 SER A O 1
ATOM 854 N N . LYS A 1 114 ? 5.159 7.007 1.124 1.00 84.25 114 LYS A N 1
ATOM 855 C CA . LYS A 1 114 ? 3.990 6.285 0.607 1.00 84.25 114 LYS A CA 1
ATOM 856 C C . LYS A 1 114 ? 2.825 6.384 1.577 1.00 84.25 114 LYS A C 1
ATOM 858 O O . LYS A 1 114 ? 3.019 6.533 2.782 1.00 84.25 114 LYS A O 1
ATOM 863 N N . ASN A 1 115 ? 1.614 6.313 1.033 1.00 88.06 115 ASN A N 1
ATOM 864 C CA . ASN A 1 115 ? 0.383 6.485 1.793 1.00 88.06 115 ASN A CA 1
ATOM 865 C C . ASN A 1 115 ? -0.456 5.211 1.774 1.00 88.06 115 ASN A C 1
ATOM 867 O O . ASN A 1 115 ? -0.568 4.558 0.741 1.00 88.06 115 ASN A O 1
ATOM 871 N N . CYS A 1 116 ? -1.096 4.913 2.899 1.00 85.81 116 CYS A N 1
ATOM 872 C CA . CYS A 1 116 ? -2.097 3.860 3.021 1.00 85.81 116 CYS A CA 1
ATOM 873 C C . CYS A 1 116 ? -3.306 4.388 3.793 1.00 85.81 116 CYS A C 1
ATOM 875 O O . CYS A 1 116 ? -3.151 5.226 4.676 1.00 85.81 116 CYS A O 1
ATOM 877 N N . LYS A 1 117 ? -4.514 3.905 3.505 1.00 90.62 117 LYS A N 1
ATOM 878 C CA . LYS A 1 117 ? -5.729 4.291 4.228 1.00 90.62 117 LYS A CA 1
ATOM 879 C C . LYS A 1 117 ? -6.411 3.088 4.864 1.00 90.62 117 LYS A C 1
ATOM 881 O O . LYS A 1 117 ? -6.764 2.149 4.163 1.00 90.62 117 LYS A O 1
ATOM 886 N N . LEU A 1 118 ? -6.695 3.162 6.161 1.00 90.50 118 LEU A N 1
ATOM 887 C CA . LEU A 1 118 ? -7.595 2.243 6.854 1.00 90.50 118 LEU A CA 1
ATOM 888 C C . LEU A 1 118 ? -9.055 2.664 6.658 1.00 90.50 118 LEU A C 1
ATOM 890 O O . LEU A 1 118 ? -9.443 3.785 6.980 1.00 90.50 118 LEU A O 1
ATOM 894 N N . SER A 1 119 ? -9.880 1.727 6.205 1.00 91.25 119 SER A N 1
ATOM 895 C CA . SER A 1 119 ? -11.334 1.850 6.111 1.00 91.25 119 SER A CA 1
ATOM 896 C C . SER A 1 119 ? -12.018 0.772 6.945 1.00 91.25 119 SER A C 1
ATOM 898 O O . SER A 1 119 ? -11.502 -0.337 7.087 1.00 91.25 119 SER A O 1
ATOM 900 N N . LEU A 1 120 ? -13.198 1.083 7.483 1.00 92.00 120 LEU A N 1
ATOM 901 C CA . LEU A 1 120 ? -13.981 0.155 8.298 1.00 92.00 120 LEU A CA 1
ATOM 902 C C . LEU A 1 120 ? -15.260 -0.285 7.589 1.00 92.00 120 LEU A C 1
ATOM 904 O O . LEU A 1 120 ? -15.896 0.484 6.870 1.00 92.00 120 LEU A O 1
ATOM 908 N N . SER A 1 121 ? -15.672 -1.520 7.854 1.00 91.31 121 SER A N 1
ATOM 909 C CA . SER A 1 121 ? -16.951 -2.074 7.412 1.00 91.31 121 SER A CA 1
ATOM 910 C C . SER A 1 121 ? -17.647 -2.834 8.541 1.00 91.31 121 SER A C 1
ATOM 912 O O . SER A 1 121 ? -17.089 -3.024 9.625 1.00 91.31 121 SER A O 1
ATOM 914 N N . GLY A 1 122 ? -18.862 -3.297 8.257 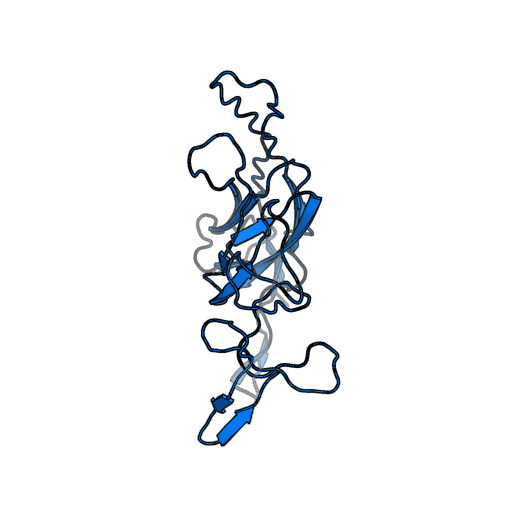1.00 90.00 122 GLY A N 1
ATOM 915 C CA . GLY A 1 122 ? -19.698 -4.000 9.218 1.00 90.00 122 GLY A CA 1
ATOM 916 C C . GLY A 1 122 ? -20.474 -3.042 10.113 1.00 90.00 122 GLY A C 1
ATOM 917 O O . GLY A 1 122 ? -20.466 -1.822 9.914 1.00 90.00 122 GLY A O 1
ATOM 918 N N . LYS A 1 123 ? -21.189 -3.609 11.083 1.00 87.44 123 LYS A N 1
ATOM 919 C CA . LYS A 1 123 ? -22.091 -2.869 11.964 1.00 87.44 123 LYS A CA 1
ATOM 920 C C . LYS A 1 123 ? -21.803 -3.212 13.429 1.00 87.44 123 LYS A C 1
ATOM 922 O O . LYS A 1 123 ? -21.752 -4.394 13.756 1.00 87.44 123 LYS A O 1
ATOM 927 N N . PRO A 1 124 ? -21.679 -2.213 14.321 1.00 85.50 124 PRO A N 1
ATOM 928 C CA . PRO A 1 124 ? -21.680 -2.439 15.763 1.00 85.50 124 PRO A CA 1
ATOM 929 C C . PRO A 1 124 ? -22.867 -3.295 16.225 1.00 85.50 124 PRO A C 1
ATOM 931 O O . PRO A 1 124 ? -24.021 -2.969 15.940 1.00 85.50 124 PRO A O 1
ATOM 934 N N . THR A 1 125 ? -22.590 -4.369 16.964 1.00 82.12 125 THR A N 1
ATOM 935 C CA . THR A 1 125 ? -23.615 -5.235 17.578 1.00 82.12 125 THR A CA 1
ATOM 936 C C . THR A 1 125 ? -24.300 -4.570 18.762 1.00 82.12 125 THR A C 1
ATOM 938 O O . THR A 1 125 ? -25.473 -4.821 19.033 1.00 82.12 125 THR A O 1
ATOM 941 N N . GLU A 1 126 ? -23.581 -3.682 19.441 1.00 79.81 126 GLU A N 1
ATOM 942 C CA . GLU A 1 126 ? -24.056 -2.946 20.599 1.00 79.81 126 GLU A CA 1
ATOM 943 C C . GLU A 1 126 ? -23.750 -1.458 20.450 1.00 79.81 126 GLU A C 1
ATOM 945 O O . GLU A 1 126 ? -22.813 -1.045 19.764 1.00 79.81 126 GLU A O 1
ATOM 950 N N . HIS A 1 127 ? -24.551 -0.634 21.122 1.00 78.31 127 HIS A N 1
ATOM 951 C CA . HIS A 1 127 ? -24.255 0.784 21.230 1.00 78.31 127 HIS A CA 1
ATOM 952 C C . HIS A 1 127 ? -23.050 0.989 22.148 1.00 78.31 127 HIS A C 1
ATOM 954 O O . HIS A 1 127 ? -23.050 0.521 23.286 1.00 78.31 127 HIS A O 1
ATOM 960 N N . PHE A 1 128 ? -22.062 1.748 21.689 1.00 74.44 128 PHE A N 1
ATOM 961 C CA . PHE A 1 128 ? -20.942 2.172 22.516 1.00 74.44 128 PHE A CA 1
ATOM 962 C C . PHE A 1 128 ? -20.655 3.657 22.320 1.00 74.44 128 PHE A C 1
ATOM 964 O O . PHE A 1 128 ? -20.872 4.221 21.251 1.00 74.44 128 PHE A O 1
ATOM 971 N N . GLU A 1 129 ? -20.146 4.295 23.366 1.00 75.75 129 GLU A N 1
ATOM 972 C CA . GLU A 1 129 ? -19.653 5.664 23.304 1.00 75.75 129 GLU A CA 1
ATOM 973 C C . GLU A 1 129 ? -18.151 5.619 23.535 1.00 75.75 129 GLU A C 1
ATOM 975 O O . GLU A 1 129 ? -17.704 5.200 24.599 1.00 75.75 129 GLU A O 1
ATOM 980 N N . SER A 1 130 ? -17.374 6.039 22.536 1.00 75.06 130 SER A N 1
ATOM 981 C CA . SER A 1 130 ? -15.933 6.241 22.677 1.00 75.06 130 SER A CA 1
ATOM 982 C C . SER A 1 130 ? -15.171 4.986 23.132 1.00 75.06 130 SER A C 1
ATOM 984 O O . SER A 1 130 ? -14.626 4.949 24.234 1.00 75.06 130 SER A O 1
ATOM 986 N N . LYS A 1 131 ? -15.112 3.951 22.285 1.00 81.75 131 LYS A N 1
ATOM 987 C CA . LYS A 1 131 ? -14.477 2.662 22.624 1.00 81.75 131 LYS A CA 1
ATOM 988 C C . LYS A 1 131 ? -13.345 2.299 21.664 1.00 81.75 131 LYS A C 1
ATOM 990 O O . LYS A 1 131 ? -13.424 2.590 20.473 1.00 81.75 131 LYS A O 1
ATOM 995 N N . THR A 1 132 ? -12.315 1.624 22.171 1.00 84.56 132 THR A N 1
ATOM 996 C CA . THR A 1 132 ? -11.304 0.992 21.315 1.00 84.56 132 THR A CA 1
ATOM 997 C C . THR A 1 132 ? -11.912 -0.206 20.597 1.00 84.56 132 THR A C 1
ATOM 999 O O . THR A 1 132 ? -12.407 -1.123 21.253 1.00 84.56 132 THR A O 1
ATOM 1002 N N . ILE A 1 133 ? -11.883 -0.199 19.264 1.00 85.94 133 ILE A N 1
ATOM 1003 C CA . ILE A 1 133 ? -12.509 -1.253 18.441 1.00 85.94 133 ILE A CA 1
ATOM 1004 C C . ILE A 1 133 ? -11.504 -2.213 17.805 1.00 85.94 133 ILE A C 1
ATOM 1006 O O . ILE A 1 133 ? -11.887 -3.238 17.244 1.00 85.94 133 ILE A O 1
ATOM 1010 N N . GLY A 1 134 ? -10.216 -1.897 17.889 1.00 86.88 134 GLY A N 1
ATOM 1011 C CA . GLY A 1 134 ? -9.153 -2.771 17.430 1.00 86.88 134 GLY A CA 1
ATOM 1012 C C . GLY A 1 134 ? -7.780 -2.130 17.511 1.00 86.88 134 GLY A C 1
ATOM 1013 O O . GLY A 1 134 ? -7.609 -1.026 18.037 1.00 86.88 134 GLY A O 1
ATOM 1014 N N . THR A 1 135 ? -6.816 -2.861 16.973 1.00 84.88 135 THR A N 1
ATOM 1015 C CA . THR A 1 135 ? -5.402 -2.502 16.925 1.00 84.88 135 THR A CA 1
ATOM 1016 C C . THR A 1 135 ? -4.946 -2.510 15.477 1.00 84.88 135 THR A C 1
ATOM 1018 O O . THR A 1 135 ? -5.295 -3.416 14.718 1.00 84.88 135 THR A O 1
ATOM 1021 N N . VAL A 1 136 ? -4.161 -1.499 15.114 1.00 84.50 136 VAL A N 1
ATOM 1022 C CA . VAL A 1 136 ? -3.414 -1.463 13.857 1.00 84.50 136 VAL A CA 1
ATOM 1023 C C . VAL A 1 136 ? -1.971 -1.839 14.151 1.00 84.50 136 VAL A C 1
ATOM 1025 O O . VAL A 1 136 ? -1.370 -1.308 15.088 1.00 84.50 136 VAL A O 1
ATOM 1028 N N . THR A 1 137 ? -1.427 -2.741 13.346 1.00 80.81 137 THR A N 1
ATOM 1029 C CA . THR A 1 137 ? -0.022 -3.133 13.379 1.00 80.81 137 THR A CA 1
ATOM 1030 C C . THR A 1 137 ? 0.601 -2.816 12.030 1.00 80.81 137 THR A C 1
ATOM 1032 O O . THR A 1 137 ? 0.046 -3.184 10.998 1.00 80.81 137 THR A O 1
ATOM 1035 N N . VAL A 1 138 ? 1.745 -2.134 12.066 1.00 79.06 138 VAL A N 1
ATOM 1036 C CA . VAL A 1 138 ? 2.596 -1.883 10.902 1.00 79.06 138 VAL A CA 1
ATOM 1037 C C . VAL A 1 138 ? 3.906 -2.614 11.152 1.00 79.06 138 VAL A C 1
ATOM 1039 O O . VAL A 1 138 ? 4.623 -2.270 12.093 1.00 79.06 138 VAL A O 1
ATOM 1042 N N . ASN A 1 139 ? 4.189 -3.640 10.359 1.00 75.44 139 ASN A N 1
ATOM 1043 C CA . ASN A 1 139 ? 5.458 -4.353 10.410 1.00 75.44 139 ASN A CA 1
ATOM 1044 C C . ASN A 1 139 ? 6.345 -3.808 9.302 1.00 75.44 139 ASN A C 1
ATOM 1046 O O . ASN A 1 139 ? 5.953 -3.835 8.146 1.00 75.44 139 ASN A O 1
ATOM 1050 N N . VAL A 1 140 ? 7.521 -3.302 9.654 1.00 73.25 140 VAL A N 1
ATOM 1051 C CA . VAL A 1 140 ? 8.500 -2.847 8.667 1.00 73.25 140 VAL A CA 1
ATOM 1052 C C . VAL A 1 140 ? 9.583 -3.903 8.567 1.00 73.25 140 VAL A C 1
ATOM 1054 O O . VAL A 1 140 ? 10.216 -4.240 9.570 1.00 73.25 140 VAL A O 1
ATOM 1057 N N . THR A 1 141 ? 9.792 -4.410 7.363 1.00 68.88 141 THR A N 1
ATOM 1058 C CA . THR A 1 141 ? 10.838 -5.372 7.043 1.00 68.88 141 THR A CA 1
ATOM 1059 C C . THR A 1 141 ? 11.733 -4.806 5.947 1.00 68.88 141 THR A C 1
ATOM 1061 O O . THR A 1 141 ? 11.317 -4.011 5.105 1.00 68.88 141 THR A O 1
ATOM 1064 N N . THR A 1 142 ? 13.003 -5.177 5.987 1.00 64.12 142 THR A N 1
ATOM 1065 C CA . THR A 1 142 ? 13.852 -5.182 4.792 1.00 64.12 142 THR A CA 1
ATOM 1066 C C . THR A 1 142 ? 13.695 -6.549 4.141 1.00 64.12 142 THR A C 1
ATOM 1068 O O . THR A 1 142 ? 13.352 -7.504 4.845 1.00 64.12 142 THR A O 1
ATOM 1071 N N . ASP A 1 143 ? 13.922 -6.680 2.833 1.00 53.12 143 ASP A N 1
ATOM 1072 C CA . ASP A 1 143 ? 13.933 -8.003 2.216 1.00 53.12 143 ASP A CA 1
ATOM 1073 C C . ASP A 1 143 ? 15.111 -8.804 2.802 1.00 53.12 143 ASP A C 1
ATOM 1075 O O . ASP A 1 143 ? 16.284 -8.620 2.491 1.00 53.12 143 ASP A O 1
ATOM 1079 N N . ASP A 1 144 ? 14.810 -9.650 3.782 1.00 44.78 144 ASP A N 1
ATOM 1080 C CA . ASP A 1 144 ? 15.810 -10.439 4.494 1.00 44.78 144 ASP A CA 1
ATOM 1081 C C . ASP A 1 144 ? 16.216 -11.639 3.628 1.00 44.78 144 ASP A C 1
ATOM 1083 O O . ASP A 1 144 ? 15.926 -12.797 3.931 1.00 44.78 144 ASP A O 1
ATOM 1087 N N . SER A 1 145 ? 16.879 -11.355 2.504 1.00 39.44 145 SER A N 1
ATOM 1088 C CA . SER A 1 145 ? 17.603 -12.359 1.724 1.00 39.44 145 SER A CA 1
ATOM 1089 C C . SER A 1 145 ? 18.936 -12.756 2.380 1.00 39.44 145 SER A C 1
ATOM 1091 O O . SER A 1 145 ? 19.671 -13.581 1.838 1.00 39.44 145 SER A O 1
ATOM 1093 N N . GLY A 1 146 ? 19.218 -12.273 3.599 1.00 39.12 146 GLY A N 1
ATOM 1094 C CA . GLY A 1 146 ? 20.267 -12.811 4.462 1.00 39.12 146 GLY A CA 1
ATOM 1095 C C . GLY A 1 146 ? 21.701 -12.512 4.023 1.00 39.12 146 GLY A C 1
ATOM 1096 O O . GLY A 1 146 ? 22.623 -13.112 4.577 1.00 39.12 146 GLY A O 1
ATOM 1097 N N . ASP A 1 147 ? 21.909 -11.588 3.084 1.00 38.12 147 ASP A N 1
ATOM 1098 C CA . ASP A 1 147 ? 23.217 -10.992 2.830 1.00 38.12 147 ASP A CA 1
ATOM 1099 C C . ASP A 1 147 ? 23.174 -9.536 3.291 1.00 38.12 147 ASP A C 1
ATOM 1101 O O . ASP A 1 147 ? 22.408 -8.718 2.785 1.00 38.12 147 ASP A O 1
ATOM 1105 N N . ALA A 1 148 ? 23.946 -9.215 4.326 1.00 35.25 148 ALA A N 1
ATOM 1106 C CA . ALA A 1 148 ? 23.995 -7.885 4.923 1.00 35.25 148 ALA A CA 1
ATOM 1107 C C . ALA A 1 148 ? 24.835 -6.919 4.071 1.00 35.25 148 ALA A C 1
ATOM 1109 O O . ALA A 1 148 ? 25.758 -6.271 4.559 1.00 35.25 148 ALA A O 1
ATOM 1110 N N . GLY A 1 149 ? 24.478 -6.825 2.796 1.00 38.62 149 GLY A N 1
ATOM 1111 C CA . GLY A 1 149 ? 24.974 -5.879 1.819 1.00 38.62 149 GLY A CA 1
ATOM 1112 C C . GLY A 1 149 ? 23.902 -5.718 0.749 1.00 38.62 149 GLY A C 1
ATOM 1113 O O . GLY A 1 149 ? 23.760 -6.586 -0.098 1.00 38.62 149 GLY A O 1
ATOM 1114 N N . ASP A 1 150 ? 23.181 -4.596 0.803 1.00 39.84 150 ASP A N 1
ATOM 1115 C CA . ASP A 1 150 ? 22.207 -4.153 -0.208 1.00 39.84 150 ASP A CA 1
ATOM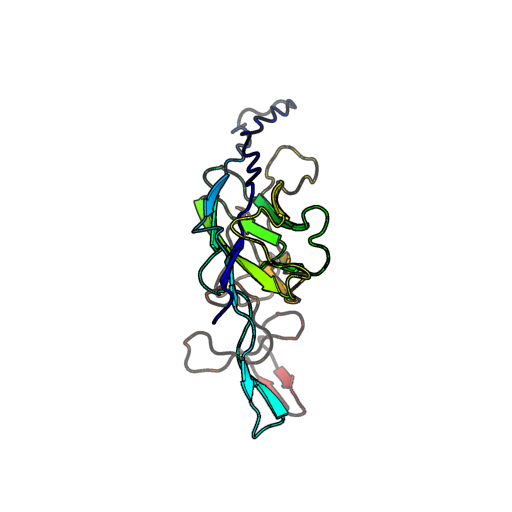 1116 C C . ASP A 1 150 ? 20.812 -4.824 -0.183 1.00 39.84 150 ASP A C 1
ATOM 1118 O O . ASP A 1 150 ? 20.383 -5.446 -1.147 1.00 39.84 150 ASP A O 1
ATOM 1122 N N . SER A 1 151 ? 20.047 -4.638 0.903 1.00 47.31 151 SER A N 1
ATOM 1123 C CA . SER A 1 151 ? 18.600 -4.958 0.959 1.00 47.31 151 SER A CA 1
ATOM 1124 C C . SER A 1 151 ? 17.738 -3.882 0.278 1.00 47.31 151 SER A C 1
ATOM 1126 O O . SER A 1 151 ? 16.764 -3.372 0.836 1.00 47.31 151 SER A O 1
ATOM 1128 N N . THR A 1 152 ? 18.145 -3.426 -0.906 1.00 53.41 152 THR A N 1
ATOM 1129 C CA . THR A 1 152 ? 17.278 -2.616 -1.758 1.00 53.41 152 THR A CA 1
ATOM 1130 C C . THR A 1 152 ? 16.328 -3.564 -2.489 1.00 53.41 152 THR A C 1
ATOM 1132 O O . THR A 1 152 ? 16.769 -4.518 -3.123 1.00 53.41 152 THR A O 1
ATOM 1135 N N . ILE A 1 153 ? 15.011 -3.320 -2.433 1.00 60.03 153 ILE A N 1
ATOM 1136 C CA . ILE A 1 153 ? 14.095 -3.988 -3.366 1.00 60.03 153 ILE A CA 1
ATOM 1137 C C . ILE A 1 153 ? 14.532 -3.537 -4.754 1.00 60.03 153 ILE A C 1
ATOM 1139 O O . ILE A 1 153 ? 14.322 -2.385 -5.118 1.00 60.03 153 ILE A O 1
ATOM 1143 N N . THR A 1 154 ? 15.203 -4.420 -5.483 1.00 71.25 154 THR A N 1
ATOM 1144 C CA . THR A 1 154 ? 15.687 -4.197 -6.843 1.00 71.25 154 THR A CA 1
ATOM 1145 C C . THR A 1 154 ? 15.006 -5.181 -7.776 1.00 71.25 154 THR A C 1
ATOM 1147 O O . THR A 1 154 ? 14.626 -6.287 -7.393 1.00 71.25 154 THR A O 1
ATOM 1150 N N . GLY A 1 155 ? 14.841 -4.781 -9.029 1.00 82.88 155 GLY A N 1
ATOM 1151 C CA . GLY A 1 155 ? 14.209 -5.615 -10.033 1.00 82.88 155 GLY A CA 1
ATOM 1152 C C . GLY A 1 155 ? 12.685 -5.622 -9.942 1.00 82.88 155 GLY A C 1
ATOM 1153 O O . GLY A 1 155 ? 12.050 -4.646 -9.538 1.00 82.88 155 GLY A O 1
ATOM 1154 N N . TRP A 1 156 ? 12.099 -6.721 -10.409 1.00 85.50 156 TRP A N 1
ATOM 1155 C CA . TRP A 1 156 ? 10.659 -6.872 -10.561 1.00 85.50 156 TRP A CA 1
ATOM 1156 C C . TRP A 1 156 ? 9.958 -7.103 -9.227 1.00 85.50 156 TRP A C 1
ATOM 1158 O O . TRP A 1 156 ? 10.304 -8.013 -8.478 1.00 85.50 156 TRP A O 1
ATOM 1168 N N . TYR A 1 157 ? 8.899 -6.338 -8.998 1.00 83.00 157 TYR A N 1
ATOM 1169 C CA . TYR A 1 157 ? 7.980 -6.518 -7.887 1.00 83.00 157 TYR A CA 1
ATOM 1170 C C . TYR A 1 157 ? 6.552 -6.630 -8.411 1.00 83.00 157 TYR A C 1
ATOM 1172 O O . TYR A 1 157 ? 6.173 -5.935 -9.353 1.00 83.00 157 TYR A O 1
ATOM 1180 N N . LYS A 1 158 ? 5.757 -7.495 -7.788 1.00 83.94 158 LYS A N 1
ATOM 1181 C CA . LYS A 1 158 ? 4.336 -7.641 -8.074 1.00 83.94 158 LYS A CA 1
ATOM 1182 C C . LYS A 1 158 ? 3.561 -7.362 -6.797 1.00 83.94 158 LYS A C 1
ATOM 1184 O O . LYS A 1 158 ? 3.781 -8.027 -5.791 1.00 83.94 158 LYS A O 1
ATOM 1189 N N . ASP A 1 159 ? 2.639 -6.420 -6.874 1.00 74.81 159 ASP A N 1
ATOM 1190 C CA . ASP A 1 159 ? 1.629 -6.217 -5.848 1.00 74.81 159 ASP A CA 1
ATOM 1191 C C . ASP A 1 159 ? 0.604 -7.358 -5.957 1.00 74.81 159 ASP A C 1
ATOM 1193 O O . ASP A 1 159 ? -0.047 -7.539 -6.989 1.00 74.81 159 ASP A O 1
ATOM 1197 N N . GLU A 1 160 ? 0.507 -8.195 -4.923 1.00 73.94 160 GLU A N 1
ATOM 1198 C CA . GLU A 1 160 ? -0.365 -9.376 -4.934 1.00 73.94 160 GLU A CA 1
ATOM 1199 C C . GLU A 1 160 ? -1.852 -9.039 -4.741 1.00 73.94 160 GLU A C 1
ATOM 1201 O O . GLU A 1 160 ? -2.711 -9.867 -5.057 1.00 73.94 160 GLU A O 1
ATOM 1206 N N . GLU A 1 161 ? -2.177 -7.835 -4.264 1.00 66.00 161 GLU A N 1
ATOM 1207 C CA . GLU A 1 161 ? -3.552 -7.376 -4.065 1.00 66.00 161 GLU A CA 1
ATOM 1208 C C . GLU A 1 161 ? -4.133 -6.818 -5.368 1.00 66.00 161 GLU A C 1
ATOM 1210 O O . GLU A 1 161 ? -5.241 -7.182 -5.774 1.00 66.00 161 GLU A O 1
ATOM 1215 N N . THR A 1 162 ? -3.371 -5.965 -6.052 1.00 77.88 162 THR A N 1
ATOM 1216 C CA . THR A 1 162 ? -3.800 -5.342 -7.313 1.00 77.88 162 THR A CA 1
ATOM 1217 C C . THR A 1 162 ? -3.438 -6.180 -8.539 1.00 77.88 162 THR A C 1
ATOM 1219 O O . THR A 1 162 ? -4.109 -6.104 -9.569 1.00 77.88 162 THR A O 1
ATOM 1222 N N . GLY A 1 163 ? -2.403 -7.015 -8.433 1.00 81.81 163 GLY A N 1
ATOM 1223 C CA . GLY A 1 163 ? -1.792 -7.719 -9.558 1.00 81.81 163 GLY A CA 1
ATOM 1224 C C . GLY A 1 163 ? -0.864 -6.841 -10.404 1.00 81.81 163 GLY A C 1
ATOM 1225 O O . GLY A 1 163 ? -0.343 -7.329 -11.415 1.00 81.81 163 GLY A O 1
ATOM 1226 N N . ASP A 1 164 ? -0.661 -5.580 -10.007 1.00 85.94 164 ASP A N 1
ATOM 1227 C CA . ASP A 1 164 ? 0.181 -4.618 -10.710 1.00 85.94 164 ASP A CA 1
ATOM 1228 C C . ASP A 1 164 ? 1.665 -4.968 -10.548 1.00 85.94 164 ASP A C 1
ATOM 1230 O O . ASP A 1 164 ? 2.111 -5.470 -9.515 1.00 85.94 164 ASP A O 1
ATOM 1234 N N . TRP A 1 165 ? 2.446 -4.697 -11.592 1.00 90.56 165 TRP A N 1
ATOM 1235 C CA . TRP A 1 165 ? 3.889 -4.924 -11.595 1.00 90.56 165 TRP A CA 1
ATOM 1236 C C . TRP A 1 165 ? 4.640 -3.603 -11.526 1.00 90.56 165 TRP A C 1
ATOM 1238 O O . TRP A 1 165 ? 4.235 -2.626 -12.143 1.00 90.56 165 TRP A O 1
ATOM 1248 N N . TYR A 1 166 ? 5.766 -3.607 -10.829 1.00 86.81 166 TYR A N 1
ATOM 1249 C CA . TYR A 1 166 ? 6.657 -2.472 -10.640 1.00 86.81 166 TYR A CA 1
ATOM 1250 C C . TYR A 1 166 ? 8.093 -2.928 -10.889 1.00 86.81 166 TYR A C 1
ATOM 1252 O O . TYR A 1 166 ? 8.417 -4.112 -10.748 1.00 86.81 166 TYR A O 1
ATOM 1260 N N . TYR A 1 167 ? 8.965 -1.991 -11.247 1.00 86.75 167 TYR A N 1
ATOM 1261 C CA . TYR A 1 167 ? 10.389 -2.263 -11.395 1.00 86.75 167 TYR A CA 1
ATOM 1262 C C . TYR A 1 167 ? 11.207 -1.254 -10.600 1.00 86.75 167 TYR A C 1
ATOM 1264 O O . TYR A 1 167 ? 10.993 -0.045 -10.700 1.00 86.75 167 TYR A O 1
ATOM 1272 N N . TYR A 1 168 ? 12.158 -1.758 -9.825 1.00 81.75 168 TYR A N 1
ATOM 1273 C CA . TYR A 1 168 ? 13.080 -0.951 -9.044 1.00 81.75 168 TYR A CA 1
ATOM 1274 C C . TYR A 1 168 ? 14.479 -1.048 -9.640 1.00 81.75 168 TYR A C 1
ATOM 1276 O O . TYR A 1 168 ? 14.955 -2.130 -9.991 1.00 81.75 168 TYR A O 1
ATOM 1284 N N . ASP A 1 169 ? 15.150 0.092 -9.784 1.00 77.06 169 ASP A N 1
ATOM 1285 C CA . ASP A 1 169 ? 16.521 0.112 -10.273 1.00 77.06 169 ASP A CA 1
ATOM 1286 C C . ASP A 1 169 ? 17.477 -0.546 -9.266 1.00 77.06 169 ASP A C 1
ATOM 1288 O O . ASP A 1 169 ? 17.115 -0.887 -8.143 1.00 77.06 169 ASP A O 1
ATOM 1292 N N . LYS A 1 170 ? 18.739 -0.702 -9.665 1.00 68.31 170 LYS A N 1
ATOM 1293 C CA . LYS A 1 170 ? 19.794 -1.290 -8.826 1.00 68.31 170 LYS A CA 1
ATOM 1294 C C . LYS A 1 170 ? 20.080 -0.545 -7.511 1.00 68.31 170 LYS A C 1
ATOM 1296 O O . LYS A 1 170 ? 20.926 -0.993 -6.758 1.00 68.31 170 LYS A O 1
ATOM 1301 N N . ASN A 1 171 ? 19.489 0.629 -7.297 1.00 60.50 171 ASN A N 1
ATOM 1302 C CA . ASN A 1 171 ? 19.614 1.411 -6.069 1.00 60.50 171 ASN A CA 1
ATOM 1303 C C . ASN A 1 171 ? 18.297 1.398 -5.266 1.00 60.50 171 ASN A C 1
ATOM 1305 O O . ASN A 1 171 ? 18.123 2.205 -4.353 1.00 60.50 171 ASN A O 1
ATOM 1309 N N . GLY A 1 172 ? 17.336 0.551 -5.647 1.00 64.62 172 GLY A N 1
ATOM 1310 C CA . GLY A 1 172 ? 16.018 0.461 -5.030 1.00 64.62 172 GLY A CA 1
ATOM 1311 C C . GLY A 1 172 ? 15.083 1.620 -5.356 1.00 64.62 172 GLY A C 1
ATOM 1312 O O . GLY A 1 172 ? 14.096 1.829 -4.648 1.00 64.62 172 GLY A O 1
ATOM 1313 N N . LYS A 1 173 ? 15.373 2.410 -6.398 1.00 72.38 173 LYS A N 1
ATOM 1314 C CA . LYS A 1 173 ? 14.495 3.500 -6.823 1.00 72.38 173 LYS A CA 1
ATOM 1315 C C . LYS A 1 173 ? 13.419 2.965 -7.760 1.00 72.38 173 LYS A C 1
ATOM 1317 O O . LYS A 1 173 ? 13.739 2.333 -8.764 1.00 72.38 173 LYS A O 1
ATOM 1322 N N . LEU A 1 174 ? 12.156 3.277 -7.465 1.00 82.00 174 LEU A N 1
ATOM 1323 C CA . LEU A 1 174 ? 11.041 2.968 -8.359 1.00 82.00 174 LEU A CA 1
ATOM 1324 C C . LEU A 1 174 ? 11.275 3.617 -9.727 1.00 82.00 174 LEU A C 1
ATOM 1326 O O . LEU A 1 174 ? 11.544 4.819 -9.823 1.00 82.00 174 LEU A O 1
ATOM 1330 N N . VAL A 1 175 ? 11.177 2.808 -10.773 1.00 86.12 175 VAL A N 1
ATOM 1331 C CA . VAL A 1 175 ? 11.353 3.249 -12.148 1.00 86.12 175 VAL A CA 1
ATOM 1332 C C . VAL A 1 175 ? 10.007 3.660 -12.732 1.00 86.12 175 VAL A C 1
ATOM 1334 O O . VAL A 1 175 ? 9.024 2.934 -12.632 1.00 86.12 175 VAL A O 1
ATOM 1337 N N . THR A 1 176 ? 9.985 4.835 -13.355 1.00 90.75 176 THR A N 1
ATOM 1338 C CA . THR A 1 176 ? 8.858 5.360 -14.132 1.00 90.75 176 THR A CA 1
ATOM 1339 C C . THR A 1 176 ? 9.320 5.644 -15.559 1.00 90.75 176 THR A C 1
ATOM 1341 O O . THR A 1 176 ? 10.508 5.875 -15.814 1.00 90.75 176 THR A O 1
ATOM 1344 N N . GLY A 1 177 ? 8.391 5.623 -16.509 1.00 91.69 177 GLY A N 1
ATOM 1345 C CA . GLY A 1 177 ? 8.686 5.779 -17.929 1.00 91.69 177 GLY A CA 1
ATOM 1346 C C . GLY A 1 177 ? 9.404 4.570 -18.535 1.00 91.69 177 GLY A C 1
ATOM 1347 O O . GLY A 1 177 ? 9.216 3.429 -18.115 1.00 91.69 177 GLY A O 1
ATOM 1348 N N . TRP A 1 178 ? 10.209 4.822 -19.568 1.00 91.88 178 TRP A N 1
ATOM 1349 C CA . TRP A 1 178 ? 10.906 3.791 -20.341 1.00 91.88 178 TRP A CA 1
ATOM 1350 C C . TRP A 1 178 ? 12.102 3.202 -19.592 1.00 91.88 178 TRP A C 1
ATOM 1352 O O . TRP A 1 178 ? 12.993 3.940 -19.164 1.00 91.88 178 TRP A O 1
ATOM 1362 N N . PHE A 1 179 ? 12.190 1.872 -19.522 1.00 92.06 179 PHE A N 1
ATOM 1363 C CA . PHE A 1 179 ? 13.326 1.194 -18.897 1.00 92.06 179 PHE A CA 1
ATOM 1364 C C . PHE A 1 179 ? 13.651 -0.173 -19.502 1.00 92.06 179 PHE A C 1
ATOM 1366 O O . PHE A 1 179 ? 12.857 -0.762 -20.235 1.00 92.06 179 PHE A O 1
ATOM 1373 N N . LYS A 1 180 ? 14.845 -0.673 -19.169 1.00 86.94 180 LYS A N 1
ATOM 1374 C CA . LYS A 1 180 ? 15.279 -2.050 -19.423 1.00 86.94 180 LYS A CA 1
ATOM 1375 C C . LYS A 1 180 ? 15.627 -2.718 -18.103 1.00 86.94 180 LYS A C 1
ATOM 1377 O O . LYS A 1 180 ? 16.279 -2.097 -17.263 1.00 86.94 180 LYS A O 1
ATOM 1382 N N . ASP A 1 181 ? 15.277 -3.987 -17.960 1.00 80.94 181 ASP A N 1
ATOM 1383 C CA . ASP A 1 181 ? 15.543 -4.801 -16.768 1.00 80.94 181 ASP A CA 1
ATOM 1384 C C . ASP A 1 181 ? 16.905 -5.527 -16.810 1.00 80.94 181 ASP A C 1
ATOM 1386 O O . ASP A 1 181 ? 17.116 -6.544 -16.156 1.00 80.94 181 ASP A O 1
ATOM 1390 N N . GLY A 1 182 ? 17.850 -5.010 -17.603 1.00 72.00 182 GLY A N 1
ATOM 1391 C CA . GLY A 1 182 ? 19.145 -5.646 -17.872 1.00 72.00 182 GLY A CA 1
ATOM 1392 C C . GLY A 1 182 ? 19.171 -6.508 -19.140 1.00 72.00 182 GLY A C 1
ATOM 1393 O O . GLY A 1 182 ? 20.255 -6.901 -19.572 1.00 72.00 182 GLY A O 1
ATOM 1394 N N . GLY A 1 183 ? 18.010 -6.750 -19.761 1.00 78.75 183 GLY A N 1
ATOM 1395 C CA . GLY A 1 183 ? 17.875 -7.358 -21.085 1.00 78.75 183 GLY A CA 1
ATOM 1396 C C . GLY A 1 183 ? 17.987 -6.371 -22.255 1.00 78.75 183 GLY A C 1
ATOM 1397 O O . GLY A 1 183 ? 18.415 -5.219 -22.118 1.00 78.75 183 GLY A O 1
ATOM 1398 N N . ASN A 1 184 ? 17.588 -6.834 -23.442 1.00 81.88 184 ASN A N 1
ATOM 1399 C CA . ASN A 1 184 ? 17.492 -5.993 -24.641 1.00 81.88 184 ASN A CA 1
ATOM 1400 C C . ASN A 1 184 ? 16.103 -5.375 -24.812 1.00 81.88 184 ASN A C 1
ATOM 1402 O O . ASN A 1 184 ? 15.963 -4.401 -25.558 1.00 81.88 184 ASN A O 1
ATOM 1406 N N . GLU A 1 185 ? 15.123 -5.926 -24.113 1.00 85.62 185 GLU A N 1
ATOM 1407 C CA . GLU A 1 185 ? 13.715 -5.600 -24.170 1.00 85.62 185 GLU A CA 1
ATOM 1408 C C . GLU A 1 185 ? 13.415 -4.310 -23.407 1.00 85.62 185 GLU A C 1
ATOM 1410 O O . GLU A 1 185 ? 14.056 -3.983 -22.405 1.00 85.62 185 GLU A O 1
ATOM 1415 N N . TRP A 1 186 ? 12.459 -3.551 -23.933 1.00 91.00 186 TRP A N 1
ATOM 1416 C CA . TRP A 1 186 ? 11.980 -2.325 -23.313 1.00 91.00 186 TRP A CA 1
ATOM 1417 C C . TRP A 1 186 ? 10.676 -2.583 -22.576 1.00 91.00 186 TRP A C 1
ATOM 1419 O O . TRP A 1 186 ? 9.833 -3.354 -23.031 1.00 91.00 186 TRP A O 1
ATOM 1429 N N . TYR A 1 187 ? 10.512 -1.871 -21.473 1.00 93.94 187 TYR A N 1
ATOM 1430 C CA . TYR A 1 187 ? 9.314 -1.831 -20.653 1.00 93.94 187 TYR A CA 1
ATOM 1431 C C . TYR A 1 187 ? 8.926 -0.369 -20.440 1.00 93.94 187 TYR A C 1
ATOM 1433 O O . TYR A 1 187 ? 9.765 0.534 -20.558 1.00 93.94 187 TYR A O 1
ATOM 1441 N N . TYR A 1 188 ? 7.658 -0.134 -20.120 1.00 94.06 188 TYR A N 1
ATOM 1442 C CA . TYR A 1 188 ? 7.165 1.192 -19.778 1.00 94.06 188 TYR A CA 1
ATOM 1443 C C . TYR A 1 188 ? 6.362 1.128 -18.485 1.00 94.06 188 TYR A C 1
ATOM 1445 O O . TYR A 1 188 ? 5.425 0.337 -18.372 1.00 94.06 188 TYR A O 1
ATOM 1453 N N . ALA A 1 189 ? 6.747 1.957 -17.523 1.00 94.00 189 ALA A N 1
ATOM 1454 C CA . ALA A 1 189 ? 5.999 2.190 -16.301 1.00 94.00 189 ALA A CA 1
ATOM 1455 C C . ALA A 1 189 ? 5.290 3.550 -16.381 1.00 94.00 189 ALA A C 1
ATOM 1457 O O . ALA A 1 189 ? 5.862 4.513 -16.895 1.00 94.00 189 ALA A O 1
ATOM 1458 N N . ASP A 1 190 ? 4.056 3.636 -15.893 1.00 90.88 190 ASP A N 1
ATOM 1459 C CA . ASP A 1 190 ? 3.322 4.900 -15.833 1.00 90.88 190 ASP A CA 1
ATOM 1460 C C . ASP A 1 190 ? 3.913 5.872 -14.788 1.00 90.88 190 ASP A C 1
ATOM 1462 O O . ASP A 1 190 ? 4.962 5.623 -14.186 1.00 90.88 190 ASP A O 1
ATOM 1466 N N . GLU A 1 191 ? 3.263 7.023 -14.596 1.00 86.00 191 GLU A N 1
ATOM 1467 C CA . GLU A 1 191 ? 3.708 8.048 -13.640 1.00 86.00 191 GLU A CA 1
ATOM 1468 C C . GLU A 1 191 ? 3.713 7.548 -12.183 1.00 86.00 191 GLU A C 1
ATOM 1470 O O . GLU A 1 191 ? 4.508 8.034 -11.377 1.00 86.00 191 GLU A O 1
ATOM 1475 N N . ASP A 1 192 ? 2.884 6.548 -11.868 1.00 82.19 192 ASP A N 1
ATOM 1476 C CA . ASP A 1 192 ? 2.803 5.899 -10.558 1.00 82.19 192 ASP A CA 1
ATOM 1477 C C . ASP A 1 192 ? 3.769 4.699 -10.432 1.00 82.19 192 ASP A C 1
ATOM 1479 O O . ASP A 1 192 ? 3.909 4.118 -9.351 1.00 82.19 192 ASP A O 1
ATOM 1483 N N . GLY A 1 193 ? 4.475 4.348 -11.514 1.00 86.50 193 GLY A N 1
ATOM 1484 C CA . GLY A 1 193 ? 5.452 3.260 -11.585 1.00 86.50 193 GLY A CA 1
ATOM 1485 C C . GLY A 1 193 ? 4.867 1.899 -11.958 1.00 86.50 193 GLY A C 1
ATOM 1486 O O . GLY A 1 193 ? 5.588 0.900 -11.904 1.00 86.50 193 GLY A O 1
ATOM 1487 N N . LYS A 1 194 ? 3.588 1.837 -12.339 1.00 92.38 194 LYS A N 1
ATOM 1488 C CA . LYS A 1 194 ? 2.929 0.590 -12.731 1.00 92.38 194 LYS A CA 1
ATOM 1489 C C . LYS A 1 194 ? 3.324 0.207 -14.145 1.00 92.38 194 LYS A C 1
ATOM 1491 O O . LYS A 1 194 ? 3.256 1.019 -15.066 1.00 92.38 194 LYS A O 1
ATOM 1496 N N . LEU A 1 195 ? 3.689 -1.053 -14.335 1.00 95.44 195 LEU A N 1
ATOM 1497 C CA . LEU A 1 195 ? 3.997 -1.628 -15.634 1.00 95.44 195 LEU A CA 1
ATOM 1498 C C . LEU A 1 195 ? 2.771 -1.558 -16.544 1.00 95.44 195 LEU A C 1
ATOM 1500 O O . LEU A 1 195 ? 1.739 -2.178 -16.282 1.00 95.44 195 LEU A O 1
ATOM 1504 N N . VAL A 1 196 ? 2.920 -0.859 -17.661 1.00 94.38 196 VAL A N 1
ATOM 1505 C CA . VAL A 1 196 ? 1.863 -0.713 -18.652 1.00 94.38 196 VAL A CA 1
ATOM 1506 C C . VAL A 1 196 ? 1.860 -1.918 -19.588 1.00 94.38 196 VAL A C 1
ATOM 1508 O O . VAL A 1 196 ? 2.888 -2.314 -20.143 1.00 94.38 196 VAL A O 1
ATOM 1511 N N . ARG A 1 197 ? 0.671 -2.493 -19.781 1.00 93.56 197 ARG A N 1
ATOM 1512 C CA . ARG A 1 197 ? 0.394 -3.597 -20.708 1.00 93.56 197 ARG A CA 1
ATOM 1513 C C . ARG A 1 197 ? -0.698 -3.195 -21.688 1.00 93.56 197 ARG A C 1
ATOM 1515 O O . ARG A 1 197 ? -1.579 -2.401 -21.364 1.00 93.56 197 ARG A O 1
ATOM 1522 N N . GLY A 1 198 ? -0.659 -3.776 -22.879 1.00 91.00 198 GLY A N 1
ATOM 1523 C CA . GLY A 1 198 ? -1.564 -3.452 -23.971 1.00 91.00 198 GLY A CA 1
ATOM 1524 C C . GLY A 1 198 ? -1.231 -2.119 -24.640 1.00 91.00 198 GLY A C 1
ATOM 1525 O O . GLY A 1 198 ? -0.078 -1.688 -24.686 1.00 91.00 198 GLY A O 1
ATOM 1526 N N . TRP A 1 199 ? -2.256 -1.486 -25.209 1.00 89.50 199 TRP A N 1
ATOM 1527 C CA . TRP A 1 199 ? -2.131 -0.217 -25.924 1.00 89.50 199 TRP A CA 1
ATOM 1528 C C . TRP A 1 199 ? -2.005 0.964 -24.967 1.00 89.50 199 TRP A C 1
ATOM 1530 O O . TRP A 1 199 ? -2.831 1.121 -24.070 1.00 89.50 199 TRP A O 1
ATOM 1540 N N . PHE A 1 200 ? -1.033 1.839 -25.211 1.00 89.25 200 PHE A N 1
ATOM 1541 C CA . PHE A 1 200 ? -0.847 3.053 -24.422 1.00 89.25 200 PHE A CA 1
ATOM 1542 C C . PHE A 1 200 ? -0.253 4.201 -25.244 1.00 89.25 200 PHE A C 1
ATOM 1544 O O . PHE A 1 200 ? 0.172 4.024 -26.386 1.00 89.25 200 PHE A O 1
ATOM 1551 N N . ASN A 1 201 ? -0.250 5.400 -24.666 1.00 85.81 201 ASN A N 1
ATOM 1552 C CA . ASN A 1 201 ? 0.407 6.580 -25.215 1.00 85.81 201 ASN A CA 1
ATOM 1553 C C . ASN A 1 201 ? 1.316 7.162 -24.127 1.00 85.81 201 ASN A C 1
ATOM 1555 O O . ASN A 1 201 ? 0.880 7.338 -22.994 1.00 85.81 201 ASN A O 1
ATOM 1559 N N . ASP A 1 202 ? 2.569 7.431 -24.475 1.00 81.44 202 ASP A N 1
ATOM 1560 C CA . ASP A 1 202 ? 3.621 7.918 -23.578 1.00 81.44 202 ASP A CA 1
ATOM 1561 C C . ASP A 1 202 ? 3.839 9.442 -23.665 1.00 81.44 202 ASP A C 1
ATOM 1563 O O . ASP A 1 202 ? 4.892 9.954 -23.290 1.00 81.44 202 ASP A O 1
ATOM 1567 N N . GLY A 1 203 ? 2.857 10.178 -24.193 1.00 78.12 203 GLY A N 1
ATOM 1568 C CA . GLY A 1 203 ? 2.941 11.606 -24.510 1.00 78.12 203 GLY A CA 1
ATOM 1569 C C . GLY A 1 203 ? 3.368 11.899 -25.954 1.00 78.12 203 GLY A C 1
ATOM 1570 O O . GLY A 1 203 ? 3.416 13.065 -26.352 1.00 78.12 203 GLY A O 1
ATOM 1571 N N . GLY A 1 204 ? 3.667 10.865 -26.748 1.00 77.19 204 GLY A N 1
ATOM 1572 C CA . GLY A 1 204 ? 3.945 10.965 -28.178 1.00 77.19 204 GLY A CA 1
ATOM 1573 C C . GLY A 1 204 ? 2.692 11.028 -29.063 1.00 77.19 204 GLY A C 1
ATOM 1574 O O . GLY A 1 204 ? 1.555 10.871 -28.622 1.00 77.19 204 GLY A O 1
ATOM 1575 N N . ASN A 1 205 ? 2.903 11.242 -30.365 1.00 72.75 205 ASN A N 1
ATOM 1576 C CA . ASN A 1 205 ? 1.809 11.290 -31.344 1.00 72.75 205 ASN A CA 1
ATOM 1577 C C . ASN A 1 205 ? 1.347 9.893 -31.810 1.00 72.75 205 ASN A C 1
ATOM 1579 O O . ASN A 1 205 ? 0.268 9.764 -32.383 1.00 72.75 205 ASN A O 1
ATOM 1583 N N . ASP A 1 206 ? 2.148 8.860 -31.539 1.00 77.62 206 ASP A N 1
ATOM 1584 C CA . ASP A 1 206 ? 1.912 7.483 -31.975 1.00 77.62 206 ASP A CA 1
ATOM 1585 C C . ASP A 1 206 ? 1.579 6.583 -30.778 1.00 77.62 206 ASP A C 1
ATOM 1587 O O . ASP A 1 206 ? 2.178 6.709 -29.709 1.00 77.62 206 ASP A O 1
ATOM 1591 N N . GLY A 1 207 ? 0.638 5.654 -30.954 1.00 81.31 207 GLY A N 1
ATOM 1592 C CA . GLY A 1 207 ? 0.318 4.643 -29.942 1.00 81.31 207 GLY A CA 1
ATOM 1593 C C . GLY A 1 207 ? 1.426 3.596 -29.818 1.00 81.31 207 GLY A C 1
ATOM 1594 O O . GLY A 1 207 ? 2.042 3.210 -30.810 1.00 81.31 207 GLY A O 1
ATOM 1595 N N . ARG A 1 208 ? 1.681 3.132 -28.597 1.00 86.81 208 ARG A N 1
ATOM 1596 C CA . ARG A 1 208 ? 2.597 2.030 -28.283 1.00 86.81 208 ARG A CA 1
ATOM 1597 C C . ARG A 1 208 ? 1.810 0.796 -27.864 1.00 86.81 208 ARG A C 1
ATOM 1599 O O . ARG A 1 208 ? 0.661 0.903 -27.432 1.00 86.81 208 ARG A O 1
ATOM 1606 N N . TYR A 1 209 ? 2.444 -0.366 -27.981 1.00 88.69 209 TYR A N 1
ATOM 1607 C CA . TYR A 1 209 ? 1.886 -1.630 -27.524 1.00 88.69 209 TYR A CA 1
ATOM 1608 C C . TYR A 1 209 ? 2.914 -2.408 -26.708 1.00 88.69 209 TYR A C 1
ATOM 1610 O O . TYR A 1 209 ? 4.038 -2.646 -27.152 1.00 88.69 209 TYR A O 1
ATOM 1618 N N . SER A 1 210 ? 2.490 -2.804 -25.516 1.00 91.19 210 SER A N 1
ATOM 1619 C CA . SER A 1 210 ? 3.211 -3.685 -24.610 1.00 91.19 210 SER A CA 1
ATOM 1620 C C . SER A 1 210 ? 2.470 -5.021 -24.534 1.00 91.19 210 SER A C 1
ATOM 1622 O O . SER A 1 210 ? 1.244 -5.041 -24.418 1.00 91.19 210 SER A O 1
ATOM 1624 N N . GLY A 1 211 ? 3.182 -6.140 -24.653 1.00 88.31 211 GLY A N 1
ATOM 1625 C CA . GLY A 1 211 ? 2.597 -7.476 -24.554 1.00 88.31 211 GLY A CA 1
ATOM 1626 C C . GLY A 1 211 ? 2.058 -7.794 -23.154 1.00 88.31 211 GLY A C 1
ATOM 1627 O O . GLY A 1 211 ? 2.222 -7.028 -22.204 1.00 88.31 211 GLY A O 1
ATOM 1628 N N . ASP A 1 212 ? 1.444 -8.969 -22.995 1.00 88.69 212 ASP A N 1
ATOM 1629 C CA . ASP A 1 212 ? 0.953 -9.437 -21.686 1.00 88.69 212 ASP A CA 1
ATOM 1630 C C . ASP A 1 212 ? 2.087 -9.636 -20.663 1.00 88.69 212 ASP A C 1
ATOM 1632 O O . ASP A 1 212 ? 1.860 -9.584 -19.455 1.00 88.69 212 ASP A O 1
ATOM 1636 N N . ASP A 1 213 ? 3.319 -9.841 -21.136 1.00 88.38 213 ASP A N 1
ATOM 1637 C CA . ASP A 1 213 ? 4.529 -9.905 -20.315 1.00 88.38 213 ASP A CA 1
ATOM 1638 C C . ASP A 1 213 ? 5.139 -8.521 -20.022 1.00 88.38 213 ASP A C 1
ATOM 1640 O O . ASP A 1 213 ? 6.144 -8.430 -19.323 1.00 88.38 213 ASP A O 1
ATOM 1644 N N . GLY A 1 214 ? 4.515 -7.440 -20.503 1.00 89.19 214 GLY A N 1
ATOM 1645 C CA . GLY A 1 214 ? 4.970 -6.064 -20.314 1.00 89.19 214 GLY A CA 1
ATOM 1646 C C . GLY A 1 214 ? 6.060 -5.607 -21.280 1.00 89.19 214 GLY A C 1
ATOM 1647 O O . GLY A 1 214 ? 6.518 -4.468 -21.174 1.00 89.19 214 GLY A O 1
ATOM 1648 N N . LYS A 1 215 ? 6.497 -6.473 -22.200 1.00 92.12 215 LYS A N 1
ATOM 1649 C CA . LYS A 1 215 ? 7.558 -6.136 -23.145 1.00 92.12 215 LYS A CA 1
ATOM 1650 C C . LYS A 1 215 ? 7.004 -5.339 -24.305 1.00 92.12 215 LYS A C 1
ATOM 1652 O O . LYS A 1 215 ? 5.989 -5.689 -24.907 1.00 92.12 215 LYS A O 1
ATOM 1657 N N . LEU A 1 216 ? 7.731 -4.299 -24.670 1.00 89.62 216 LEU A N 1
ATOM 1658 C CA . LEU A 1 216 ? 7.510 -3.589 -25.912 1.00 89.62 216 LEU A CA 1
ATOM 1659 C C . LEU A 1 216 ? 8.095 -4.354 -27.090 1.00 89.62 216 LEU A C 1
ATOM 1661 O O . LEU A 1 216 ? 9.193 -4.911 -27.029 1.00 89.62 216 LEU A O 1
ATOM 1665 N N . HIS A 1 217 ? 7.345 -4.329 -28.183 1.00 83.00 217 HIS A N 1
ATOM 1666 C CA . HIS A 1 217 ? 7.753 -4.906 -29.450 1.00 83.00 217 HIS A CA 1
ATOM 1667 C C . HIS A 1 217 ? 8.239 -3.806 -30.394 1.00 83.00 217 HIS A C 1
ATOM 1669 O O . HIS A 1 217 ? 7.632 -2.742 -30.463 1.00 83.00 217 HIS A O 1
ATOM 1675 N N . SER A 1 218 ? 9.302 -4.097 -31.138 1.00 82.38 218 SER A N 1
ATOM 1676 C CA . SER A 1 218 ? 9.869 -3.252 -32.200 1.00 82.38 218 SER A CA 1
ATOM 1677 C C . SER A 1 218 ? 9.868 -4.011 -33.533 1.00 82.38 218 SER A C 1
ATOM 1679 O O . SER A 1 218 ? 10.889 -4.123 -34.207 1.00 82.38 218 SER A O 1
ATOM 1681 N N . ASP A 1 219 ? 8.754 -4.685 -33.821 1.00 86.12 219 ASP A N 1
ATOM 1682 C CA . ASP A 1 219 ? 8.574 -5.533 -34.996 1.00 86.12 219 ASP A CA 1
ATOM 1683 C C . ASP A 1 219 ? 7.073 -5.723 -35.285 1.00 86.12 219 ASP A C 1
ATOM 1685 O O . ASP A 1 219 ? 6.206 -5.145 -34.622 1.00 86.12 219 ASP A O 1
ATOM 1689 N N . TRP A 1 220 ? 6.742 -6.548 -36.281 1.00 87.06 220 TRP A N 1
ATOM 1690 C CA . TRP A 1 220 ? 5.359 -6.939 -36.560 1.00 87.06 220 TRP A CA 1
ATOM 1691 C C . TRP A 1 220 ? 4.734 -7.732 -35.403 1.00 87.06 220 TRP A C 1
ATOM 1693 O O . TRP A 1 220 ? 5.202 -8.816 -35.051 1.00 87.06 220 TRP A O 1
ATOM 1703 N N . VAL A 1 221 ? 3.607 -7.245 -34.886 1.00 87.62 221 VAL A N 1
ATOM 1704 C CA . VAL A 1 221 ? 2.798 -7.907 -33.856 1.00 87.62 221 VAL A CA 1
ATOM 1705 C C . VAL A 1 221 ? 1.374 -8.086 -34.356 1.00 87.62 221 VAL A C 1
ATOM 1707 O O . VAL A 1 221 ? 0.770 -7.169 -34.916 1.00 87.62 221 VAL A O 1
ATOM 1710 N N . LYS A 1 222 ? 0.818 -9.278 -34.133 1.00 88.69 222 LYS A N 1
ATOM 1711 C CA . LYS A 1 222 ? -0.586 -9.572 -34.411 1.00 88.69 222 LYS A CA 1
ATOM 1712 C C . LYS A 1 222 ? -1.418 -9.337 -33.149 1.00 88.69 222 LYS A C 1
ATOM 1714 O O . LYS A 1 222 ? -1.246 -10.056 -32.169 1.00 88.69 222 LYS A O 1
ATOM 1719 N N . VAL A 1 223 ? -2.336 -8.374 -33.189 1.00 86.69 223 VAL A N 1
ATOM 1720 C CA . VAL A 1 223 ? -3.236 -8.020 -32.081 1.00 86.69 223 VAL A CA 1
ATOM 1721 C C . VAL A 1 223 ? -4.678 -8.133 -32.575 1.00 86.69 223 VAL A C 1
ATOM 1723 O O . VAL A 1 223 ? -5.055 -7.448 -33.517 1.00 86.69 223 VAL A O 1
ATOM 1726 N N . ASN A 1 224 ? -5.487 -9.003 -31.957 1.00 85.50 224 ASN A N 1
ATOM 1727 C CA . ASN A 1 224 ? -6.906 -9.212 -32.305 1.00 85.50 224 ASN A CA 1
ATOM 1728 C C . ASN A 1 224 ? -7.174 -9.397 -33.812 1.00 85.50 224 ASN A C 1
ATOM 1730 O O . ASN A 1 224 ? -8.065 -8.778 -34.378 1.00 85.50 224 ASN A O 1
ATOM 1734 N N . ASP A 1 225 ? -6.392 -10.270 -34.447 1.00 90.88 225 ASP A N 1
ATOM 1735 C CA . ASP A 1 225 ? -6.435 -10.584 -35.882 1.00 90.88 225 ASP A CA 1
ATOM 1736 C C . ASP A 1 225 ? -5.865 -9.556 -36.866 1.00 90.88 225 ASP A C 1
ATOM 1738 O O . ASP A 1 225 ? -5.591 -9.930 -38.010 1.00 90.88 225 ASP A O 1
ATOM 1742 N N . ASP A 1 226 ? -5.516 -8.359 -36.400 1.00 90.31 226 ASP A N 1
ATOM 1743 C CA . ASP A 1 226 ? -4.857 -7.327 -37.197 1.00 90.31 226 ASP A CA 1
ATOM 1744 C C . ASP A 1 226 ? -3.343 -7.278 -36.938 1.00 90.31 226 ASP A C 1
ATOM 1746 O O . ASP A 1 226 ? -2.859 -7.584 -35.846 1.00 90.31 226 ASP A O 1
ATOM 1750 N N . TRP A 1 227 ? -2.572 -6.913 -37.964 1.00 89.50 227 TRP A N 1
ATOM 1751 C CA . TRP A 1 227 ? -1.117 -6.773 -37.878 1.00 89.50 227 TRP A CA 1
ATOM 1752 C C . TRP A 1 227 ? -0.716 -5.310 -37.732 1.00 89.50 227 TRP A C 1
ATOM 1754 O O . TRP A 1 227 ? -1.101 -4.468 -38.543 1.00 89.50 227 TRP A O 1
ATOM 1764 N N . TYR A 1 228 ? 0.127 -5.041 -36.741 1.00 85.56 228 TYR A N 1
ATOM 1765 C CA . TYR A 1 228 ? 0.693 -3.730 -36.450 1.00 85.56 228 TYR A CA 1
ATOM 1766 C C . TYR A 1 228 ? 2.215 -3.822 -36.495 1.00 85.56 228 TYR A C 1
ATOM 1768 O O . TYR A 1 228 ? 2.783 -4.828 -36.075 1.00 85.56 228 TYR A O 1
ATOM 1776 N N . TYR A 1 229 ? 2.871 -2.789 -37.017 1.00 84.06 229 TYR A N 1
ATOM 1777 C CA . TYR A 1 229 ? 4.326 -2.669 -37.004 1.00 84.06 229 TYR A CA 1
ATOM 1778 C C . TYR A 1 229 ? 4.721 -1.563 -36.032 1.00 84.06 229 TYR A C 1
ATOM 1780 O O . TYR A 1 229 ? 4.180 -0.458 -36.114 1.00 84.06 229 TYR A O 1
ATOM 1788 N N . PHE A 1 230 ? 5.654 -1.874 -35.140 1.00 82.06 230 PHE A N 1
ATOM 1789 C CA . PHE A 1 230 ? 6.217 -0.945 -34.167 1.00 82.06 230 PHE A CA 1
ATOM 1790 C C . PHE A 1 230 ? 7.715 -0.799 -34.436 1.00 82.06 230 PHE A C 1
ATOM 1792 O O . PHE A 1 230 ? 8.369 -1.792 -34.745 1.00 82.06 230 PHE A O 1
ATOM 1799 N N . ASP A 1 231 ? 8.227 0.426 -34.347 1.00 74.56 231 ASP A N 1
ATOM 1800 C CA . ASP A 1 231 ? 9.648 0.776 -34.515 1.00 74.56 231 ASP A CA 1
ATOM 1801 C C . ASP A 1 231 ? 10.253 1.185 -33.163 1.00 74.56 231 ASP A C 1
ATOM 1803 O O . ASP A 1 231 ? 9.522 1.835 -32.374 1.00 74.56 231 ASP A O 1
#